Protein AF-A0A7X6VPP4-F1 (afdb_monomer_lite)

Sequence (200 aa):
MRISGIFEDEEGNARYLIERESGGAKTRMIYDEENGRMDSVGPEEARRMFEDGEFEPCSLPASEMFFPDELERLASFFAPEYGGCGMKTKKIVLYNGKIAVPGGFASGIAVDGQTILSVGSSEDVLADCGAAEKIDLGGRLVLPGFNDGHMHFLAYALSLEQGDFTGSSSLAEVRSRFRSFLDRTKPEKGEWIVGRGWNH

pLDDT: mean 82.93, std 16.09, range [35.78, 98.12]

Radius of gyration: 26.27 Å; chains: 1; bounding box: 67×46×58 Å

Foldseek 3Di:
DWFFWWAADPVGWIKTWDWDDDPNDIWIWIQTRVVRDIGTDDPVRVVVCVVVVVIDTDTGHPVVDQRPVNVVVVVVVVVDPPPDPPPPFAKEKEACEFEDDVPGTAGIWIDTRPDTPDTHHRVVSVVVDPPHHYHYPNHYYHYPDDDDPDDPVVVVVVQVLAQECAPPPDPVSVVVSVVVSCVVPVDDPPDDHHHDHPPD

Structure (mmCIF, N/CA/C/O backbone):
data_AF-A0A7X6VPP4-F1
#
_entry.id   AF-A0A7X6VPP4-F1
#
loop_
_atom_site.group_PDB
_atom_site.id
_atom_site.type_symbol
_atom_site.label_atom_id
_atom_site.label_alt_id
_atom_site.label_comp_id
_atom_site.label_asym_id
_atom_site.label_entity_id
_atom_site.label_seq_id
_atom_site.pdbx_PDB_ins_code
_atom_site.Cartn_x
_atom_site.Cartn_y
_atom_site.Cartn_z
_atom_site.occupancy
_atom_site.B_iso_or_equiv
_atom_site.auth_seq_id
_atom_site.auth_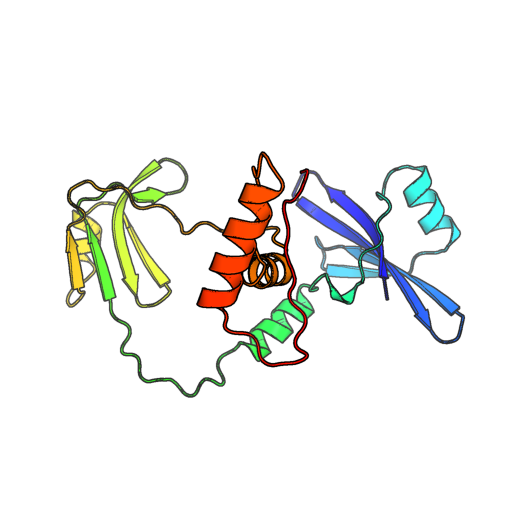comp_id
_atom_site.auth_asym_id
_atom_site.auth_atom_id
_atom_site.pdbx_PDB_model_num
ATOM 1 N N . MET A 1 1 ? 26.707 19.487 -2.028 1.00 73.94 1 MET A N 1
ATOM 2 C CA . MET A 1 1 ? 26.774 18.877 -0.685 1.00 73.94 1 MET A CA 1
ATOM 3 C C . MET A 1 1 ? 26.448 17.408 -0.879 1.00 73.94 1 MET A C 1
ATOM 5 O O . MET A 1 1 ? 25.559 17.121 -1.675 1.00 73.94 1 MET A O 1
ATOM 9 N N . ARG A 1 2 ? 27.215 16.496 -0.292 1.00 81.50 2 ARG A N 1
ATOM 10 C CA . ARG A 1 2 ? 27.055 15.045 -0.459 1.00 81.50 2 ARG A CA 1
ATOM 11 C C . ARG A 1 2 ? 27.200 14.363 0.888 1.00 81.50 2 ARG A C 1
ATOM 13 O O . ARG A 1 2 ? 27.967 14.856 1.709 1.00 81.50 2 ARG A O 1
ATOM 20 N N . ILE A 1 3 ? 26.530 13.241 1.079 1.00 84.62 3 ILE A N 1
ATOM 21 C CA . ILE A 1 3 ? 26.766 12.373 2.227 1.00 84.62 3 ILE A CA 1
ATOM 22 C C . ILE A 1 3 ? 27.836 11.376 1.796 1.00 84.62 3 ILE A C 1
ATOM 24 O O . ILE A 1 3 ? 27.689 10.695 0.780 1.00 84.62 3 ILE A O 1
ATOM 28 N N . SER A 1 4 ? 28.962 11.394 2.500 1.00 86.19 4 SER A N 1
ATOM 29 C CA . SER A 1 4 ? 30.111 10.526 2.238 1.00 86.19 4 SER A CA 1
ATOM 30 C C . SER A 1 4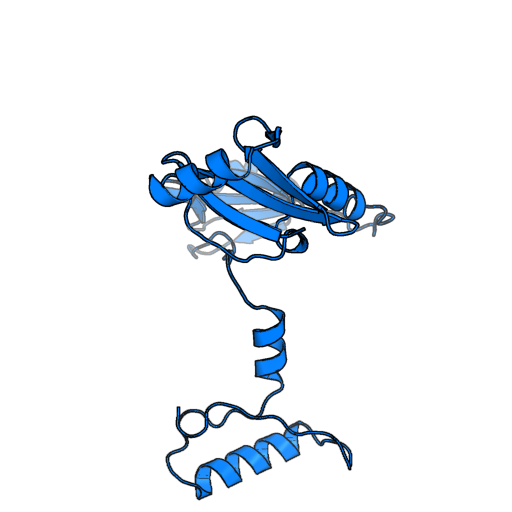 ? 30.176 9.324 3.170 1.00 86.19 4 SER A C 1
ATOM 32 O O . SER A 1 4 ? 30.893 8.373 2.868 1.00 86.19 4 SER A O 1
ATOM 34 N N . GLY A 1 5 ? 29.473 9.373 4.302 1.00 88.00 5 GLY A N 1
ATOM 35 C CA . GLY A 1 5 ? 29.397 8.258 5.234 1.00 88.00 5 GLY A CA 1
ATOM 36 C C . GLY A 1 5 ? 28.112 8.269 6.048 1.00 88.00 5 GLY A C 1
ATOM 37 O O . GLY A 1 5 ? 27.560 9.340 6.298 1.00 88.00 5 GLY A O 1
ATOM 38 N N . ILE A 1 6 ? 27.672 7.083 6.455 1.00 90.50 6 ILE A N 1
ATOM 39 C CA . ILE A 1 6 ? 26.531 6.873 7.351 1.00 90.50 6 ILE A CA 1
ATOM 40 C C . ILE A 1 6 ? 26.929 5.933 8.493 1.00 90.50 6 ILE A C 1
ATOM 42 O O . ILE A 1 6 ? 27.750 5.038 8.305 1.00 90.50 6 ILE A O 1
ATOM 46 N N . PHE A 1 7 ? 26.354 6.156 9.663 1.00 90.00 7 PHE A N 1
ATOM 47 C CA . PHE A 1 7 ? 26.375 5.259 10.811 1.00 90.00 7 PHE A CA 1
ATOM 48 C C . PHE A 1 7 ? 24.948 5.153 11.335 1.00 90.00 7 PHE A C 1
ATOM 50 O O . PHE A 1 7 ? 24.274 6.175 11.402 1.00 90.00 7 PHE A O 1
ATOM 57 N N . GLU A 1 8 ? 24.510 3.962 11.721 1.00 89.31 8 GLU A N 1
ATOM 58 C CA . GLU A 1 8 ? 23.215 3.727 12.365 1.00 89.31 8 GLU A CA 1
ATOM 59 C C . GLU A 1 8 ? 23.468 2.918 13.640 1.00 89.31 8 GLU A C 1
ATOM 61 O O . GLU A 1 8 ? 24.221 1.938 13.613 1.00 89.31 8 GLU A O 1
ATOM 66 N N . ASP A 1 9 ? 22.913 3.366 14.766 1.00 84.75 9 ASP A N 1
ATOM 67 C CA . ASP A 1 9 ? 23.016 2.649 16.038 1.00 84.75 9 ASP A CA 1
ATOM 68 C C . ASP A 1 9 ? 21.974 1.516 16.157 1.00 84.75 9 ASP A C 1
ATOM 70 O O . ASP A 1 9 ? 21.153 1.285 15.271 1.00 84.75 9 ASP A O 1
ATOM 74 N N . G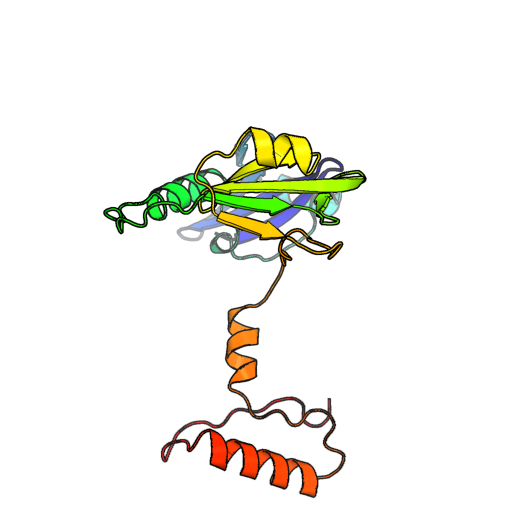LU A 1 10 ? 22.003 0.769 17.265 1.00 82.88 10 GLU A N 1
ATOM 75 C CA . GLU A 1 10 ? 21.042 -0.322 17.513 1.00 82.88 10 GLU A CA 1
ATOM 76 C C . GLU A 1 10 ? 19.602 0.172 17.762 1.00 82.88 10 GLU A C 1
ATOM 78 O O . GLU A 1 10 ? 18.661 -0.626 17.733 1.00 82.88 10 GLU A O 1
ATOM 83 N N . GLU A 1 11 ? 19.425 1.469 18.017 1.00 78.81 11 GLU A N 1
ATOM 84 C CA . GLU A 1 11 ? 18.143 2.122 18.294 1.00 78.81 11 GLU A CA 1
ATOM 85 C C . GLU A 1 11 ? 17.526 2.741 17.023 1.00 78.81 11 GLU A C 1
ATOM 87 O O . GLU A 1 11 ? 16.357 3.136 17.040 1.00 78.81 11 GLU A O 1
ATOM 92 N N . GLY A 1 12 ? 18.268 2.736 15.908 1.00 77.62 12 GLY A N 1
ATOM 93 C CA . GLY A 1 12 ? 17.857 3.244 14.602 1.00 77.62 12 GLY A CA 1
ATOM 94 C C . GLY A 1 12 ? 18.126 4.736 14.393 1.00 77.62 12 GLY A C 1
ATOM 95 O O . GLY A 1 12 ? 17.570 5.312 13.458 1.00 77.62 12 GLY A O 1
ATOM 96 N N . ASN A 1 13 ? 18.936 5.381 15.241 1.00 82.94 13 ASN A N 1
ATOM 97 C CA . ASN A 1 13 ? 19.357 6.764 15.017 1.00 82.94 13 ASN A CA 1
ATOM 98 C C . ASN A 1 13 ? 20.565 6.792 14.081 1.00 82.94 13 ASN A C 1
ATOM 100 O O . ASN A 1 13 ? 21.549 6.071 14.295 1.00 82.94 13 ASN A O 1
ATOM 104 N N . ALA A 1 14 ? 20.525 7.663 13.070 1.00 87.06 14 ALA A N 1
ATOM 105 C CA . ALA A 1 14 ? 21.624 7.794 12.132 1.00 87.06 14 ALA A CA 1
ATOM 106 C C . ALA A 1 14 ? 22.517 9.014 12.408 1.00 87.06 14 ALA A C 1
ATOM 108 O O . ALA A 1 14 ? 22.072 10.109 12.763 1.00 87.06 14 ALA A O 1
ATOM 109 N N . ARG A 1 15 ? 23.817 8.837 12.163 1.00 90.94 15 ARG A N 1
ATOM 110 C CA . ARG A 1 15 ? 24.786 9.925 12.014 1.00 90.94 15 ARG A CA 1
ATOM 111 C C . ARG A 1 15 ? 25.280 9.959 10.574 1.00 90.94 15 ARG A C 1
ATOM 113 O O . ARG A 1 15 ? 25.603 8.927 9.987 1.00 90.94 15 ARG A O 1
ATOM 120 N N . TYR A 1 16 ? 25.400 11.155 10.006 1.00 89.69 16 TYR A N 1
ATOM 121 C CA . TYR A 1 16 ? 25.786 11.352 8.609 1.00 89.69 16 TYR A CA 1
ATOM 122 C C . TYR A 1 16 ? 27.019 12.224 8.494 1.00 89.69 16 TYR A C 1
ATOM 124 O O . TYR A 1 16 ? 27.035 13.367 8.951 1.00 89.69 16 TYR A O 1
ATOM 132 N N . LEU A 1 17 ? 28.032 11.724 7.792 1.00 89.62 17 LEU A N 1
ATOM 133 C CA . LEU A 1 17 ? 29.184 12.520 7.407 1.00 89.62 17 LEU A CA 1
ATOM 134 C C . LEU A 1 17 ? 28.888 13.228 6.085 1.00 89.62 17 LEU A C 1
ATOM 136 O O . LEU A 1 17 ? 28.816 12.607 5.022 1.00 89.62 17 LEU A O 1
ATOM 140 N N . ILE A 1 18 ? 28.762 14.547 6.149 1.00 88.69 18 ILE A N 1
ATOM 141 C CA . ILE A 1 18 ? 28.391 15.409 5.036 1.00 88.69 18 ILE A CA 1
ATOM 142 C C . ILE A 1 18 ? 29.612 16.190 4.555 1.00 88.69 18 ILE A C 1
ATOM 144 O O . ILE A 1 18 ? 30.263 16.908 5.314 1.00 88.69 18 ILE A O 1
ATOM 148 N N . GLU A 1 19 ? 29.891 16.127 3.256 1.00 86.19 19 GLU A N 1
ATOM 149 C CA . GLU A 1 19 ? 30.892 16.962 2.605 1.00 86.19 19 GLU A CA 1
ATOM 150 C C . GLU A 1 19 ? 30.244 18.073 1.779 1.00 86.19 19 GLU A C 1
ATOM 152 O O . GLU A 1 19 ? 29.358 17.863 0.937 1.00 86.19 19 GLU A O 1
ATOM 157 N N . ARG A 1 20 ? 30.751 19.289 1.958 1.00 82.06 20 ARG A N 1
ATOM 158 C CA . ARG A 1 20 ? 30.392 20.447 1.149 1.00 82.06 20 ARG A CA 1
ATOM 159 C C . ARG A 1 20 ? 31.635 20.984 0.462 1.00 82.06 20 ARG A C 1
ATOM 161 O O . ARG A 1 20 ? 32.641 21.267 1.097 1.00 82.06 20 ARG A O 1
ATOM 168 N N . GLU A 1 21 ? 31.535 21.172 -0.845 1.00 82.00 21 GLU A N 1
ATOM 169 C CA . GLU A 1 21 ? 32.551 21.860 -1.630 1.00 82.00 21 GLU A CA 1
ATOM 170 C C . GLU A 1 21 ? 32.011 23.230 -2.042 1.00 82.00 21 GLU A C 1
ATOM 172 O O . GLU A 1 21 ? 30.902 23.336 -2.569 1.00 82.00 21 GLU A O 1
ATOM 177 N N . SER A 1 22 ? 32.764 24.286 -1.743 1.00 76.12 22 SER A N 1
ATOM 178 C CA . SER A 1 22 ? 32.409 25.663 -2.088 1.00 76.12 22 SER A CA 1
ATOM 179 C C . SER A 1 22 ? 33.677 26.451 -2.390 1.00 76.12 22 SER A C 1
ATOM 181 O O . SER A 1 22 ? 34.568 26.535 -1.550 1.00 76.12 22 SER A O 1
ATOM 183 N N . GLY A 1 23 ? 33.777 27.022 -3.593 1.00 70.06 23 GLY A N 1
ATOM 184 C CA . GLY A 1 23 ? 34.936 27.832 -3.993 1.00 70.06 23 GLY A CA 1
ATOM 185 C C . GLY A 1 23 ? 36.281 27.088 -3.958 1.00 70.06 23 GLY A C 1
ATOM 186 O O . GLY A 1 23 ? 37.303 27.712 -3.700 1.00 70.06 23 GLY A O 1
ATOM 187 N N . GLY A 1 24 ? 36.285 25.764 -4.164 1.00 73.19 24 GLY A N 1
ATOM 188 C CA . GLY A 1 24 ? 37.487 24.917 -4.110 1.00 73.19 24 GLY A CA 1
ATOM 189 C C . GLY A 1 24 ? 37.911 24.477 -2.702 1.00 73.19 24 GLY A C 1
ATOM 190 O O . GLY A 1 24 ? 38.846 23.690 -2.568 1.00 73.19 24 GLY A O 1
ATOM 191 N N . ALA A 1 25 ? 37.221 24.934 -1.652 1.00 72.81 25 ALA A N 1
ATOM 192 C CA . ALA A 1 25 ? 37.408 24.448 -0.290 1.00 72.81 25 ALA A CA 1
ATOM 193 C C . ALA A 1 25 ? 36.396 23.336 0.025 1.00 72.81 25 ALA A C 1
ATOM 195 O O . ALA A 1 25 ? 35.197 23.489 -0.229 1.00 72.81 25 ALA A O 1
ATOM 196 N N . LYS A 1 26 ? 36.880 22.228 0.600 1.00 78.75 26 LYS A N 1
ATOM 197 C CA . LYS A 1 26 ? 36.048 21.132 1.112 1.00 78.75 26 LYS A CA 1
ATOM 198 C C . LYS A 1 26 ? 35.902 21.254 2.622 1.00 78.75 26 LYS A C 1
ATOM 200 O O . LYS A 1 26 ? 36.900 21.212 3.338 1.00 78.75 26 LYS A O 1
ATOM 205 N N . THR A 1 27 ? 34.669 21.372 3.095 1.00 83.88 27 THR A N 1
ATOM 206 C CA . THR A 1 27 ? 34.316 21.310 4.515 1.00 83.88 27 THR A CA 1
ATOM 207 C C . THR A 1 27 ? 33.551 20.026 4.803 1.00 83.88 27 THR A C 1
ATOM 209 O O . THR A 1 27 ? 32.816 19.525 3.948 1.00 83.88 27 THR A O 1
ATOM 212 N N . ARG A 1 28 ? 33.755 19.476 6.002 1.00 86.25 28 ARG A N 1
ATOM 213 C CA . ARG A 1 28 ? 33.102 18.254 6.471 1.00 86.25 28 ARG A CA 1
ATOM 214 C C . ARG A 1 28 ? 32.345 18.540 7.751 1.00 86.25 28 ARG A C 1
ATOM 216 O O . ARG A 1 28 ? 32.833 19.288 8.599 1.00 86.25 28 ARG A O 1
ATOM 223 N N . MET A 1 29 ? 31.161 17.966 7.859 1.00 90.69 29 MET A N 1
ATOM 224 C CA . MET A 1 29 ? 30.277 18.106 9.005 1.00 90.69 29 MET A CA 1
ATOM 225 C C . MET A 1 29 ? 29.676 16.746 9.334 1.00 90.69 29 MET A C 1
ATOM 227 O O . MET A 1 29 ? 29.452 15.954 8.423 1.00 90.69 29 MET A O 1
ATOM 231 N N . ILE A 1 30 ? 29.418 16.490 10.609 1.00 90.50 30 ILE A N 1
ATOM 232 C CA . ILE A 1 30 ? 28.628 15.347 11.058 1.00 90.50 30 ILE A CA 1
ATOM 233 C C . ILE A 1 30 ? 27.272 15.883 11.479 1.00 90.50 30 ILE A C 1
ATOM 235 O O . ILE A 1 30 ? 27.217 16.825 12.266 1.00 90.50 30 ILE A O 1
ATOM 239 N N . TYR A 1 31 ? 26.210 15.315 10.921 1.00 87.25 31 TYR A N 1
ATOM 240 C CA . TYR A 1 31 ? 24.850 15.507 11.405 1.00 87.25 31 TYR A CA 1
ATOM 241 C C . TYR A 1 31 ? 24.457 14.304 12.257 1.00 87.25 31 TYR A C 1
ATOM 243 O O . TYR A 1 31 ? 24.687 13.172 11.836 1.00 87.25 31 TYR A O 1
ATOM 251 N N . ASP A 1 32 ? 23.899 14.557 13.432 1.00 85.88 32 ASP A N 1
ATOM 252 C CA . ASP A 1 32 ? 23.457 13.546 14.388 1.00 85.88 32 ASP A CA 1
ATOM 253 C C . ASP A 1 32 ? 21.942 13.675 14.583 1.00 85.88 32 ASP A C 1
ATOM 255 O O . ASP A 1 32 ? 21.461 14.722 15.024 1.00 85.88 32 ASP A O 1
ATOM 259 N N . GLU A 1 33 ? 21.186 12.645 14.191 1.00 84.69 33 GLU A N 1
ATOM 260 C CA . GLU A 1 33 ? 19.722 12.649 14.276 1.00 84.69 33 GLU A CA 1
ATOM 261 C C . GLU A 1 33 ? 19.202 12.604 15.711 1.00 84.69 33 GLU A C 1
ATOM 263 O O . GLU A 1 33 ? 18.178 13.227 15.989 1.00 84.69 33 GLU A O 1
ATOM 268 N N . GLU A 1 34 ? 19.902 11.923 16.625 1.00 83.19 34 GLU A N 1
ATOM 269 C CA . GLU A 1 34 ? 19.439 11.714 18.004 1.00 83.19 34 GLU A CA 1
ATOM 270 C C . GLU A 1 34 ? 19.242 13.061 18.717 1.00 83.19 34 GLU A C 1
ATOM 272 O O . GLU A 1 34 ? 18.292 13.277 19.474 1.00 83.19 34 GLU A O 1
ATOM 277 N N . ASN A 1 35 ? 20.143 14.004 18.445 1.00 82.88 35 ASN A N 1
ATOM 278 C CA . ASN A 1 35 ? 20.161 15.319 19.077 1.00 82.88 35 ASN A CA 1
ATOM 279 C C . ASN A 1 35 ? 19.938 16.487 18.097 1.00 82.88 35 ASN A C 1
ATOM 281 O O . ASN A 1 35 ? 19.869 17.640 18.538 1.00 82.88 35 ASN A O 1
ATOM 285 N N . GLY A 1 36 ? 19.817 16.213 16.795 1.00 81.50 36 GLY A N 1
ATOM 286 C CA . GLY A 1 36 ? 19.602 17.202 15.739 1.00 81.50 36 GLY A CA 1
ATOM 287 C C . GLY A 1 36 ? 20.751 18.201 15.572 1.00 81.50 36 GLY A C 1
ATOM 288 O O . GLY A 1 36 ? 20.516 19.345 15.170 1.00 81.50 36 GLY A O 1
ATOM 289 N N . ARG A 1 37 ? 21.989 17.834 15.933 1.00 80.25 37 ARG A N 1
ATOM 290 C CA . ARG A 1 37 ? 23.146 18.748 15.911 1.00 80.25 37 ARG A CA 1
ATOM 291 C C . ARG A 1 37 ? 24.022 18.526 14.691 1.00 80.25 37 ARG A C 1
ATOM 293 O O . ARG A 1 37 ? 24.096 17.439 14.129 1.00 80.25 37 ARG A O 1
ATOM 300 N N . MET A 1 38 ? 24.709 19.597 14.296 1.00 84.44 38 MET A N 1
ATOM 301 C CA . MET A 1 38 ? 25.698 19.562 13.228 1.00 84.44 38 MET A CA 1
ATOM 302 C C . MET A 1 38 ? 27.036 20.110 13.716 1.00 84.44 38 MET A C 1
ATOM 304 O O . MET A 1 38 ? 27.134 21.289 14.064 1.00 84.44 38 MET A O 1
ATOM 308 N N . ASP A 1 39 ? 28.064 19.267 13.682 1.00 86.56 39 ASP A N 1
ATOM 309 C CA . ASP A 1 39 ? 29.410 19.585 14.158 1.00 86.56 39 ASP A CA 1
ATOM 310 C C . ASP A 1 39 ? 30.426 19.534 13.014 1.00 86.56 39 ASP A C 1
ATOM 312 O O . ASP A 1 39 ? 30.377 18.672 12.137 1.00 86.56 39 ASP A O 1
ATOM 316 N N . SER A 1 40 ? 31.363 20.484 12.985 1.00 86.81 40 SER A N 1
ATOM 317 C CA . SER A 1 40 ? 32.437 20.489 11.987 1.00 86.81 40 SER A CA 1
ATOM 318 C C . SER A 1 40 ? 33.484 19.435 12.323 1.00 86.81 40 SER A C 1
ATOM 320 O O . SER A 1 40 ? 33.982 19.427 13.447 1.00 86.81 40 SER A O 1
ATOM 322 N N . VAL A 1 41 ? 33.899 18.641 11.337 1.00 89.56 41 VAL A N 1
ATOM 323 C CA . VAL A 1 41 ? 34.905 17.589 11.532 1.00 89.56 41 VAL A CA 1
ATOM 324 C C . VAL A 1 41 ? 36.154 17.850 10.692 1.00 89.56 41 VAL A C 1
ATOM 326 O O . VAL A 1 41 ? 36.087 18.311 9.543 1.00 89.56 41 VAL A O 1
ATOM 329 N N . GLY A 1 42 ? 37.323 17.574 11.271 1.00 87.00 42 GLY A N 1
ATOM 330 C CA . GLY A 1 42 ? 38.598 17.697 10.569 1.00 87.00 42 GLY A CA 1
ATOM 331 C C . GLY A 1 42 ? 38.772 16.633 9.472 1.00 87.00 42 GLY A C 1
ATOM 332 O O . GLY A 1 42 ? 38.160 15.569 9.526 1.00 87.00 42 GLY A O 1
ATOM 333 N N . PRO A 1 43 ? 39.637 16.861 8.466 1.00 83.50 43 PRO A N 1
ATOM 334 C CA . PRO A 1 43 ? 39.895 15.880 7.408 1.00 83.50 43 PRO A CA 1
ATOM 335 C C . PRO A 1 43 ? 40.531 14.577 7.922 1.00 83.50 43 PRO A C 1
ATOM 337 O O . PRO A 1 43 ? 40.166 13.505 7.452 1.00 83.50 43 PRO A O 1
ATOM 340 N N . GLU A 1 44 ? 41.463 14.666 8.875 1.00 85.44 44 GLU A N 1
ATOM 341 C CA . GLU A 1 44 ? 42.118 13.497 9.487 1.00 85.44 44 GLU A CA 1
ATOM 342 C C . GLU A 1 44 ? 41.166 12.720 10.401 1.00 85.44 44 GLU A C 1
ATOM 344 O O . GLU A 1 44 ? 41.181 11.496 10.429 1.00 85.44 44 GLU A O 1
ATOM 349 N N . GLU A 1 45 ? 40.304 13.434 11.119 1.00 87.69 45 GLU A N 1
ATOM 350 C CA . GLU A 1 45 ? 39.297 12.851 12.003 1.00 87.69 45 GLU A CA 1
ATOM 351 C C . GLU A 1 45 ? 38.228 12.096 11.206 1.00 87.69 45 GLU A C 1
ATOM 353 O O . GLU A 1 45 ? 37.997 10.919 11.462 1.00 87.69 45 GLU A O 1
ATOM 358 N N . ALA A 1 46 ? 37.691 12.710 10.147 1.00 83.56 46 ALA A N 1
ATOM 359 C CA . ALA A 1 46 ? 36.769 12.045 9.228 1.00 83.56 46 ALA A CA 1
ATOM 360 C C . ALA A 1 46 ? 37.380 10.790 8.586 1.00 83.56 46 ALA A C 1
ATOM 362 O O . ALA A 1 46 ? 36.687 9.808 8.349 1.00 83.56 46 ALA A O 1
ATOM 363 N N . ARG A 1 47 ? 38.686 10.810 8.293 1.00 84.00 47 ARG A N 1
ATOM 364 C CA . ARG A 1 47 ? 39.385 9.645 7.747 1.00 84.00 47 ARG A CA 1
ATOM 365 C C . ARG A 1 47 ? 39.478 8.510 8.769 1.00 84.00 47 ARG A C 1
ATOM 367 O O . ARG A 1 47 ? 39.219 7.369 8.401 1.00 84.00 47 ARG A O 1
ATOM 374 N N . ARG A 1 48 ? 39.810 8.822 10.025 1.00 87.56 48 ARG A N 1
ATOM 375 C CA . ARG A 1 48 ? 39.854 7.831 11.111 1.00 87.56 48 ARG A CA 1
ATOM 376 C C . ARG A 1 48 ? 38.502 7.177 11.344 1.00 87.56 48 ARG A C 1
ATOM 378 O O . ARG A 1 48 ? 38.456 5.967 11.457 1.00 87.56 48 ARG A O 1
ATOM 385 N N . MET A 1 49 ? 37.414 7.939 11.286 1.00 86.25 49 MET A N 1
ATOM 386 C CA . MET A 1 49 ? 36.054 7.401 11.424 1.00 86.25 49 MET A CA 1
ATOM 387 C C . MET A 1 49 ? 35.734 6.299 10.396 1.00 86.25 49 MET A C 1
ATOM 389 O O . MET A 1 49 ? 35.051 5.333 10.721 1.00 86.25 49 MET A O 1
ATOM 393 N N . PHE A 1 50 ? 36.265 6.386 9.171 1.00 85.81 50 PHE A N 1
ATOM 394 C CA . PHE A 1 50 ? 36.156 5.295 8.194 1.00 85.81 50 PHE A CA 1
ATOM 395 C C . PHE A 1 50 ? 37.129 4.142 8.469 1.00 85.81 50 PHE A C 1
ATOM 397 O O . PHE A 1 50 ? 36.772 2.982 8.282 1.00 85.81 50 PHE A O 1
ATOM 404 N N . GLU A 1 51 ? 38.366 4.444 8.870 1.00 86.06 51 GLU A N 1
ATOM 405 C CA . GLU A 1 51 ? 39.392 3.429 9.164 1.00 86.06 51 GLU A CA 1
ATOM 406 C C . GLU A 1 51 ? 39.026 2.578 10.393 1.00 86.06 51 GLU A C 1
ATOM 408 O O . GLU A 1 51 ? 39.265 1.371 10.392 1.00 86.06 51 GLU A O 1
ATOM 413 N N . ASP A 1 52 ? 38.388 3.193 11.389 1.00 87.94 52 ASP A N 1
ATOM 414 C CA . ASP A 1 52 ? 37.905 2.563 12.619 1.00 87.94 52 ASP A CA 1
ATOM 415 C C . ASP A 1 52 ? 36.558 1.839 12.416 1.00 87.94 52 ASP A C 1
ATOM 417 O O . ASP A 1 52 ? 36.086 1.144 13.315 1.00 87.94 52 ASP A O 1
ATOM 421 N N . GLY A 1 53 ? 35.947 1.966 11.229 1.00 81.56 53 GLY A N 1
ATOM 422 C CA . GLY A 1 53 ? 34.660 1.353 10.894 1.00 81.56 53 GLY A CA 1
ATOM 423 C C . GLY A 1 53 ? 33.459 2.002 11.586 1.00 81.56 53 GLY A C 1
ATOM 424 O O . GLY A 1 53 ? 32.393 1.398 11.627 1.00 81.56 53 GLY A O 1
ATOM 425 N N . GLU A 1 54 ? 33.621 3.212 12.128 1.00 86.00 54 GLU A N 1
ATOM 426 C CA . GLU A 1 54 ? 32.529 3.977 12.737 1.00 86.00 54 GLU A CA 1
ATOM 427 C C . GLU A 1 54 ? 31.524 4.443 11.681 1.00 86.00 54 GLU A C 1
ATOM 429 O O . GLU A 1 54 ? 30.339 4.504 11.962 1.00 86.00 54 GLU A O 1
ATOM 434 N N . PHE A 1 55 ? 31.976 4.752 10.464 1.00 86.00 55 PHE A N 1
ATOM 435 C CA . PHE A 1 55 ? 31.108 5.137 9.353 1.00 86.00 55 PHE A CA 1
ATOM 436 C C . PHE A 1 55 ? 31.282 4.196 8.163 1.00 86.00 55 PHE A C 1
ATOM 438 O O . PHE A 1 55 ? 32.402 3.914 7.729 1.00 86.00 55 PHE A O 1
ATOM 445 N N . GLU A 1 56 ? 30.168 3.787 7.563 1.00 84.88 56 GLU A N 1
ATOM 446 C CA . 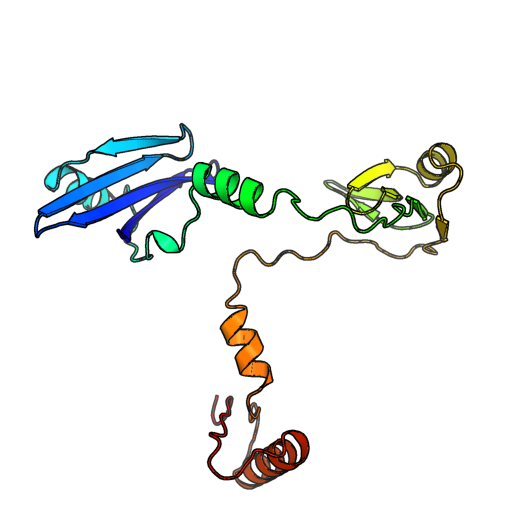GLU A 1 56 ? 30.161 3.095 6.281 1.00 84.88 56 GLU A CA 1
ATOM 447 C C . GLU A 1 56 ? 30.242 4.108 5.128 1.00 84.88 56 GLU A C 1
ATOM 449 O O . GLU A 1 56 ? 29.525 5.115 5.137 1.00 84.88 56 GLU A O 1
ATOM 454 N N . PRO A 1 57 ? 31.098 3.887 4.113 1.00 82.31 57 PRO A N 1
ATOM 455 C CA . PRO A 1 57 ? 31.223 4.798 2.985 1.00 82.31 57 PRO A CA 1
ATOM 456 C C . PRO A 1 57 ? 29.956 4.786 2.129 1.00 82.31 57 PRO A C 1
ATOM 458 O O . PRO A 1 57 ? 29.519 3.745 1.643 1.00 82.31 57 PRO A O 1
ATOM 461 N N . CYS A 1 58 ? 29.416 5.970 1.854 1.00 77.19 58 CYS A N 1
ATOM 462 C CA . CYS A 1 58 ? 28.291 6.144 0.945 1.00 77.19 58 CYS A CA 1
ATOM 463 C C . CYS A 1 58 ? 28.541 7.301 -0.031 1.00 77.19 58 CYS A C 1
ATOM 465 O O . CYS A 1 58 ? 29.508 8.059 0.071 1.00 77.19 58 CYS A O 1
ATOM 467 N N . SER A 1 59 ? 27.692 7.405 -1.049 1.00 66.25 59 SER A N 1
ATOM 468 C CA . SER A 1 59 ? 27.746 8.505 -2.011 1.00 66.25 59 SER A CA 1
ATOM 469 C C . SER A 1 59 ? 26.337 8.914 -2.413 1.00 66.25 59 SER A C 1
ATOM 471 O O . SER A 1 59 ? 25.978 8.857 -3.590 1.00 66.25 59 SER A O 1
ATOM 473 N N . LEU A 1 60 ? 25.547 9.329 -1.424 1.00 62.53 60 LEU A N 1
ATOM 474 C CA . LEU A 1 60 ? 24.228 9.904 -1.659 1.00 62.53 60 LEU A CA 1
ATOM 475 C C . LEU A 1 60 ? 24.353 11.419 -1.893 1.00 62.53 60 LEU A C 1
ATOM 477 O O . LEU A 1 60 ? 25.110 12.102 -1.184 1.00 62.53 60 LEU A O 1
ATOM 481 N N . PRO A 1 61 ? 23.641 11.995 -2.879 1.00 57.34 61 PRO A N 1
ATOM 482 C CA . PRO A 1 61 ? 23.443 13.436 -2.918 1.00 57.34 61 PRO A CA 1
ATOM 483 C C . PRO A 1 61 ? 22.765 13.855 -1.611 1.00 57.34 61 PRO A C 1
ATOM 485 O O . PRO A 1 61 ? 21.750 13.279 -1.240 1.00 57.34 61 PRO A O 1
ATOM 488 N N . ALA A 1 62 ? 23.275 14.877 -0.916 1.00 51.88 62 ALA A N 1
ATOM 489 C CA . ALA A 1 62 ? 22.621 15.342 0.315 1.00 51.88 62 ALA A CA 1
ATOM 490 C C . ALA A 1 62 ? 21.192 15.864 0.055 1.00 51.88 62 ALA A C 1
ATOM 492 O O . ALA A 1 62 ? 20.406 15.966 0.977 1.00 51.88 62 ALA A O 1
ATOM 493 N N . SER A 1 63 ? 20.852 16.158 -1.207 1.00 50.97 63 SER A N 1
ATOM 494 C CA . SER A 1 63 ? 19.501 16.506 -1.658 1.00 50.97 63 SER A CA 1
ATOM 495 C C . SER A 1 63 ? 18.517 15.330 -1.712 1.00 50.97 63 SER A C 1
ATOM 497 O O . SER A 1 63 ? 17.361 15.549 -2.055 1.00 50.97 63 SER A O 1
ATOM 499 N N . GLU A 1 64 ? 18.965 14.095 -1.468 1.00 50.00 64 GLU A N 1
ATOM 500 C CA . GLU A 1 64 ? 18.111 12.897 -1.421 1.00 50.00 64 GLU A CA 1
ATOM 501 C C . GLU A 1 64 ? 17.770 12.456 0.013 1.00 50.00 64 GLU A C 1
ATOM 503 O O . GLU A 1 64 ? 16.969 11.541 0.184 1.00 50.00 64 GLU A O 1
ATOM 508 N N . MET A 1 65 ? 18.315 13.122 1.041 1.00 53.38 65 MET A N 1
ATOM 509 C CA . MET A 1 65 ? 17.882 12.954 2.431 1.00 53.38 65 MET A CA 1
ATOM 510 C C . MET A 1 65 ? 17.182 14.226 2.890 1.00 53.38 65 MET A C 1
ATOM 512 O O . MET A 1 65 ? 17.766 15.305 2.867 1.00 53.38 65 MET A O 1
ATOM 516 N N . PHE A 1 66 ? 15.916 14.101 3.277 1.00 51.50 66 PHE A N 1
ATOM 517 C CA . PHE A 1 66 ? 15.182 15.201 3.884 1.00 51.50 66 PHE A CA 1
ATOM 518 C C . PHE A 1 66 ? 15.596 15.298 5.352 1.00 51.50 66 PHE A C 1
ATOM 520 O O . PHE A 1 66 ? 15.284 14.403 6.135 1.00 51.50 66 PHE A O 1
ATOM 527 N N . PHE A 1 67 ? 16.294 16.368 5.729 1.00 57.03 67 PHE A N 1
ATOM 528 C CA . PHE A 1 67 ? 16.566 16.649 7.142 1.00 57.03 67 PHE A CA 1
ATOM 529 C C . PHE A 1 67 ? 15.242 16.897 7.893 1.00 57.03 67 PHE A C 1
ATOM 531 O O . PHE A 1 67 ? 14.299 17.394 7.274 1.00 57.03 67 PHE A O 1
ATOM 538 N N . PRO A 1 68 ? 15.133 16.612 9.202 1.00 52.72 68 PRO A N 1
ATOM 539 C CA . PRO A 1 68 ? 13.919 16.854 9.990 1.00 52.72 68 PRO A CA 1
ATOM 540 C C . PRO A 1 68 ? 13.351 18.270 9.820 1.00 52.72 68 PRO A C 1
ATOM 542 O O . PRO A 1 68 ? 12.155 18.443 9.612 1.00 52.72 68 PRO A O 1
ATOM 545 N N . ASP A 1 69 ? 14.210 19.285 9.781 1.00 51.97 69 ASP A N 1
ATOM 546 C CA . ASP A 1 69 ? 13.831 20.681 9.552 1.00 51.97 69 ASP A CA 1
ATOM 547 C C . ASP A 1 69 ? 13.391 20.954 8.097 1.00 51.97 69 ASP A C 1
ATOM 549 O O . ASP A 1 69 ? 12.543 21.814 7.851 1.00 51.97 69 ASP A O 1
ATOM 553 N N . GLU A 1 70 ? 13.899 20.201 7.114 1.00 52.00 70 GLU A N 1
ATOM 554 C CA . GLU A 1 70 ? 13.375 20.208 5.741 1.00 52.00 70 GLU A CA 1
ATOM 555 C C . GLU A 1 70 ? 12.054 19.444 5.622 1.00 52.00 70 GLU A C 1
ATOM 557 O O . GLU A 1 70 ? 11.202 19.870 4.846 1.00 52.00 70 GLU A O 1
ATOM 562 N N . LEU A 1 71 ? 11.836 18.385 6.410 1.00 50.84 71 LEU A N 1
ATOM 563 C CA . LEU A 1 71 ? 10.547 17.704 6.542 1.00 50.84 71 LEU A CA 1
ATOM 564 C C . LEU A 1 71 ? 9.513 18.608 7.208 1.00 50.84 71 LEU A C 1
ATOM 566 O O . LEU A 1 71 ? 8.387 18.649 6.731 1.00 50.84 71 LEU A O 1
ATOM 570 N N . GLU A 1 72 ? 9.870 19.389 8.230 1.00 52.16 72 GLU A N 1
ATOM 571 C CA . GLU A 1 72 ? 8.983 20.406 8.811 1.00 52.16 72 GLU A CA 1
ATOM 572 C C . GLU A 1 72 ? 8.679 21.526 7.807 1.00 52.16 72 GLU A C 1
ATOM 574 O O . GLU A 1 72 ? 7.535 21.967 7.660 1.00 52.16 72 GLU A O 1
ATOM 579 N N . ARG A 1 73 ? 9.686 21.962 7.041 1.00 52.09 73 ARG A N 1
ATOM 580 C CA . ARG A 1 73 ? 9.517 22.980 5.998 1.00 52.09 73 ARG A CA 1
ATOM 581 C C . ARG A 1 73 ? 8.688 22.468 4.818 1.00 52.09 73 ARG A C 1
ATOM 583 O O . ARG A 1 73 ? 7.831 23.199 4.325 1.00 52.09 73 ARG A O 1
ATOM 590 N N . LEU A 1 74 ? 8.868 21.220 4.395 1.00 47.19 74 LEU A N 1
ATOM 591 C CA . LEU A 1 74 ? 8.020 20.548 3.408 1.00 47.19 74 LEU A CA 1
ATOM 592 C C . LEU A 1 74 ? 6.628 20.291 3.967 1.00 47.19 74 LEU A C 1
ATOM 594 O O . LEU A 1 74 ? 5.657 20.534 3.263 1.00 47.19 74 LEU A O 1
ATOM 598 N N . ALA A 1 75 ? 6.501 19.911 5.235 1.00 49.94 75 ALA A N 1
ATOM 599 C CA . ALA A 1 75 ? 5.223 19.794 5.921 1.00 49.94 75 ALA A CA 1
ATOM 600 C C . ALA A 1 75 ? 4.500 21.142 6.001 1.00 49.94 75 ALA A C 1
ATOM 602 O O . ALA A 1 75 ? 3.280 21.135 6.000 1.00 49.94 75 ALA A O 1
ATOM 603 N N . SER A 1 76 ? 5.206 22.282 5.994 1.00 44.91 76 SER A N 1
ATOM 604 C CA . SER A 1 76 ? 4.599 23.616 5.833 1.00 44.91 76 SER A CA 1
ATOM 605 C C . SER A 1 76 ? 4.258 23.979 4.380 1.00 44.91 76 SER A C 1
ATOM 607 O O . SER A 1 76 ? 3.334 24.748 4.144 1.00 44.91 76 SER A O 1
ATOM 609 N N . PHE A 1 77 ? 4.952 23.396 3.398 1.00 44.00 77 PHE A N 1
ATOM 610 C CA . PHE A 1 77 ? 4.632 23.516 1.967 1.00 44.00 77 PHE A CA 1
ATOM 611 C C . PHE A 1 77 ? 3.422 22.650 1.571 1.00 44.00 77 PHE A C 1
ATOM 613 O O . PHE A 1 77 ? 2.639 23.017 0.699 1.00 44.00 77 PHE A O 1
ATOM 620 N N . PHE A 1 78 ? 3.276 21.498 2.230 1.00 41.59 78 PHE A N 1
ATOM 621 C CA . PHE A 1 78 ? 2.115 20.612 2.183 1.00 41.59 78 PHE A CA 1
ATOM 622 C C . PHE A 1 78 ? 1.098 20.925 3.288 1.00 41.59 78 PHE A C 1
ATOM 624 O O . PHE A 1 78 ? 0.013 20.336 3.294 1.00 41.59 78 PHE A O 1
ATOM 631 N N . ALA A 1 79 ? 1.404 21.866 4.193 1.00 38.78 79 ALA A N 1
ATOM 632 C CA . ALA A 1 79 ? 0.411 22.417 5.097 1.00 38.78 79 ALA A CA 1
ATOM 633 C C . ALA A 1 79 ? -0.606 23.117 4.203 1.00 38.78 79 ALA A C 1
ATOM 635 O O . ALA A 1 79 ? -0.232 23.880 3.310 1.00 38.78 79 ALA A O 1
ATOM 636 N N . PRO A 1 80 ? -1.892 22.808 4.364 1.00 40.56 80 PRO A N 1
ATOM 637 C CA . PRO A 1 80 ? -2.876 23.158 3.371 1.00 40.56 80 PRO A CA 1
ATOM 638 C C . PRO A 1 80 ? -3.076 24.679 3.337 1.00 40.56 80 PRO A C 1
ATOM 640 O O . PRO A 1 80 ? -3.892 25.223 4.070 1.00 40.56 80 PRO A O 1
ATOM 643 N N . GLU A 1 81 ? -2.440 25.339 2.370 1.00 39.47 81 GLU A N 1
ATOM 644 C CA . GLU A 1 81 ? -3.107 26.378 1.576 1.00 39.47 81 GLU A CA 1
ATOM 645 C C . GLU A 1 81 ? -4.012 25.746 0.498 1.00 39.47 81 GLU A C 1
ATOM 647 O O . GLU A 1 81 ? -4.430 26.388 -0.464 1.00 39.47 81 GLU A O 1
ATOM 652 N N . TYR A 1 82 ? -4.410 24.480 0.673 1.00 42.75 82 TYR A N 1
ATOM 653 C CA . TYR A 1 82 ? -5.692 24.038 0.153 1.00 42.75 82 TYR A CA 1
ATOM 654 C C . TYR A 1 82 ? -6.767 24.815 0.902 1.00 42.75 82 TYR A C 1
ATOM 656 O O . TYR A 1 82 ? -7.212 24.419 1.980 1.00 42.75 82 TYR A O 1
ATOM 664 N N . GLY A 1 83 ? -7.210 25.920 0.297 1.00 37.47 83 GLY A N 1
ATOM 665 C CA . GLY A 1 83 ? -8.569 26.396 0.490 1.00 37.47 83 GLY A CA 1
ATOM 666 C C . GLY A 1 83 ? -9.467 25.168 0.490 1.00 37.47 83 GLY A C 1
ATOM 667 O O . GLY A 1 83 ? -9.483 24.421 -0.490 1.00 37.47 83 GLY A O 1
ATOM 668 N N . GLY A 1 84 ? -10.082 24.906 1.645 1.00 35.78 84 GLY A N 1
ATOM 669 C CA . GLY A 1 84 ? -10.803 23.675 1.898 1.00 35.78 84 GLY A CA 1
ATOM 670 C C . GLY A 1 84 ? -11.714 23.378 0.722 1.00 35.78 84 GLY A C 1
ATOM 671 O O . GLY A 1 84 ? -12.719 24.059 0.510 1.00 35.78 84 GLY A O 1
ATOM 672 N N . CYS A 1 85 ? -11.382 22.336 -0.041 1.00 38.25 85 CYS A N 1
ATOM 673 C CA . CYS A 1 85 ? -12.436 21.608 -0.708 1.00 38.25 85 CYS A CA 1
ATOM 674 C C . CYS A 1 85 ? -13.362 21.219 0.439 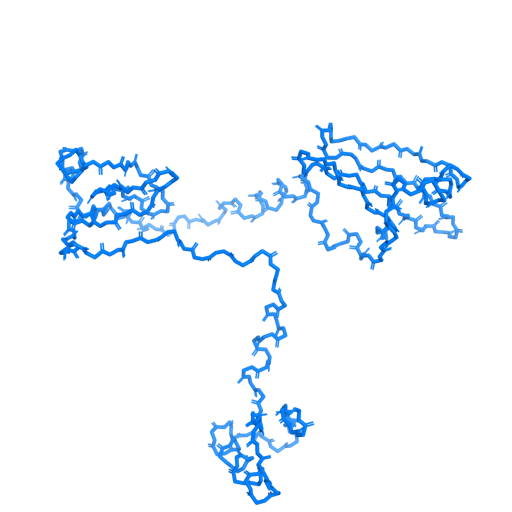1.00 38.25 85 CYS A C 1
ATOM 676 O O . CYS A 1 85 ? -12.919 20.550 1.373 1.00 38.25 85 CYS A O 1
ATOM 678 N N . GLY A 1 86 ? -14.591 21.731 0.441 1.00 39.31 86 GLY A N 1
ATOM 679 C CA . GLY A 1 86 ? -15.608 21.424 1.440 1.00 39.31 86 GLY A CA 1
ATOM 680 C C . GLY A 1 86 ? -16.037 19.959 1.363 1.00 39.31 86 GLY A C 1
ATOM 681 O O . GLY A 1 86 ? -17.221 19.666 1.212 1.00 39.31 86 GLY A O 1
ATOM 682 N N . MET A 1 87 ? -15.088 19.026 1.425 1.00 46.12 87 MET A N 1
ATOM 683 C CA . MET A 1 87 ? -15.345 17.627 1.660 1.00 46.12 87 MET A CA 1
ATOM 684 C C . MET A 1 87 ? -15.827 17.543 3.095 1.00 46.12 87 MET A C 1
ATOM 686 O O . MET A 1 87 ? -15.048 17.580 4.043 1.00 46.12 87 MET A O 1
ATOM 690 N N . LYS A 1 88 ? -17.148 17.465 3.248 1.00 54.28 88 LYS A N 1
ATOM 691 C CA . LYS A 1 88 ? -17.755 16.934 4.462 1.00 54.28 88 LYS A CA 1
ATOM 692 C C . LYS A 1 88 ? -17.018 15.636 4.775 1.00 54.28 88 LYS A C 1
ATOM 694 O O . LYS A 1 88 ? -17.084 14.702 3.974 1.00 54.28 88 LYS A O 1
ATOM 699 N N . THR A 1 89 ? -16.273 15.602 5.872 1.00 62.59 89 THR A N 1
ATOM 700 C CA . THR A 1 89 ? -15.570 14.387 6.257 1.00 62.59 89 THR A CA 1
ATOM 701 C C . THR A 1 89 ? -16.629 13.318 6.523 1.00 62.59 89 THR A C 1
ATOM 703 O O . THR A 1 89 ? -17.642 13.553 7.193 1.00 62.5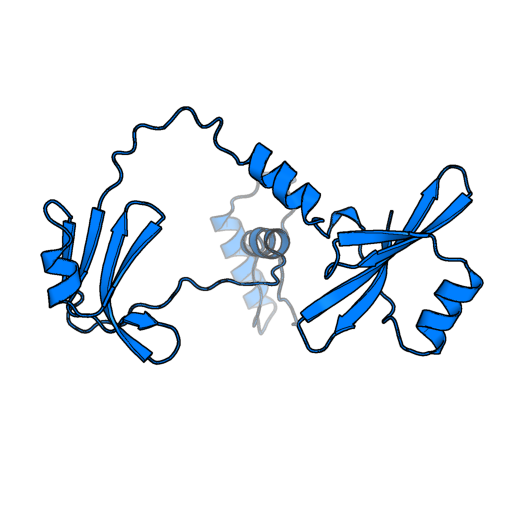9 89 THR A O 1
ATOM 706 N N . LYS A 1 90 ? -16.492 12.174 5.849 1.00 79.25 90 LYS A N 1
ATOM 707 C CA . LYS A 1 90 ? -17.443 11.073 5.976 1.00 79.25 90 LYS A CA 1
ATOM 708 C C . LYS A 1 90 ? -16.930 10.177 7.088 1.00 79.25 90 LYS A C 1
ATOM 710 O O . LYS A 1 90 ? -15.882 9.554 6.940 1.00 79.25 90 LYS A O 1
ATOM 715 N N . LYS A 1 91 ? -17.675 10.123 8.189 1.00 90.00 91 LYS A N 1
ATOM 716 C CA . LYS A 1 91 ? -17.424 9.151 9.250 1.00 90.00 91 LYS A CA 1
ATOM 717 C C . LYS A 1 91 ? -17.857 7.775 8.771 1.00 90.00 91 LYS A C 1
ATOM 719 O O . LYS A 1 91 ? -19.003 7.618 8.345 1.00 90.00 91 LYS A O 1
ATOM 724 N N . ILE A 1 92 ? -16.954 6.807 8.844 1.00 94.06 92 ILE A N 1
ATOM 725 C CA . ILE A 1 92 ? -17.180 5.416 8.453 1.00 94.06 92 ILE A CA 1
ATOM 726 C C . ILE A 1 92 ? -16.844 4.523 9.645 1.00 94.06 92 ILE A C 1
ATOM 728 O O . ILE A 1 92 ? -15.811 4.695 10.284 1.00 94.06 92 ILE A O 1
ATOM 732 N N . VAL A 1 93 ? -17.709 3.555 9.924 1.00 95.69 93 VAL A N 1
ATOM 733 C CA . VAL A 1 93 ? -17.483 2.480 10.889 1.00 95.69 93 VAL A CA 1
ATOM 734 C C . VAL A 1 93 ? -17.450 1.170 10.127 1.00 95.69 93 VAL A C 1
ATOM 736 O O . VAL A 1 93 ? -18.445 0.789 9.509 1.00 95.69 93 VAL A O 1
ATOM 739 N N . LEU A 1 94 ? -16.324 0.469 10.187 1.00 96.50 94 LEU A N 1
ATOM 740 C CA . LEU A 1 94 ? -16.227 -0.911 9.728 1.00 96.50 94 LEU A CA 1
ATOM 741 C C . LEU A 1 94 ? -16.387 -1.816 10.950 1.00 96.50 94 LEU A C 1
ATOM 743 O O . LEU A 1 94 ? -15.682 -1.628 11.940 1.00 96.50 94 LEU A O 1
ATOM 747 N N . TYR A 1 95 ? -17.301 -2.779 10.897 1.00 96.88 95 TYR A N 1
ATOM 748 C CA . TYR A 1 95 ? -17.595 -3.677 12.019 1.00 96.88 95 TYR A CA 1
ATOM 749 C C . TYR A 1 95 ? -17.746 -5.122 11.546 1.00 96.88 95 TYR A C 1
ATOM 751 O O . TYR A 1 95 ? -17.806 -5.380 10.344 1.00 96.88 95 TYR A O 1
ATOM 759 N N . ASN A 1 96 ? -17.800 -6.067 12.490 1.00 97.19 96 ASN A N 1
ATOM 760 C CA . ASN A 1 96 ? -17.861 -7.502 12.214 1.00 97.19 96 ASN A CA 1
ATOM 761 C C . ASN A 1 96 ? -16.700 -7.953 11.307 1.00 97.19 96 ASN A C 1
ATOM 763 O O . ASN A 1 96 ? -16.887 -8.693 10.346 1.00 97.19 96 ASN A O 1
ATOM 767 N N . GLY A 1 97 ? -15.494 -7.442 11.560 1.00 97.12 97 GLY A N 1
ATOM 768 C CA . GLY A 1 97 ? -14.289 -7.775 10.803 1.00 97.12 97 GLY A CA 1
ATOM 769 C C . GLY A 1 97 ? -13.230 -8.474 11.639 1.00 97.12 97 GLY A C 1
ATOM 770 O O . GLY A 1 97 ? -13.380 -8.683 12.839 1.00 97.12 97 GLY A O 1
ATOM 771 N N . LYS A 1 98 ? -12.117 -8.794 10.984 1.00 97.75 98 LYS A N 1
ATOM 772 C CA . LYS A 1 98 ? -10.855 -9.151 11.625 1.00 97.75 98 LYS A CA 1
ATOM 773 C C . LYS A 1 98 ? -9.843 -8.069 11.274 1.00 97.75 98 LYS A C 1
ATOM 775 O O . LYS A 1 98 ? -9.283 -8.081 10.187 1.00 97.75 98 LYS A O 1
ATOM 780 N N . ILE A 1 99 ? -9.650 -7.096 12.149 1.00 98.00 99 ILE A N 1
ATOM 781 C CA . ILE A 1 99 ? -8.859 -5.894 11.867 1.00 98.00 99 ILE A CA 1
ATOM 782 C C . ILE A 1 99 ? -7.493 -6.060 12.512 1.00 98.00 99 ILE A C 1
ATOM 784 O O . ILE A 1 99 ? -7.407 -6.168 13.732 1.00 98.00 99 ILE A O 1
ATOM 788 N N . ALA A 1 100 ? -6.438 -6.133 11.704 1.00 97.50 100 ALA A N 1
ATOM 789 C CA . ALA A 1 100 ? -5.083 -6.294 12.211 1.00 97.50 100 ALA A CA 1
ATOM 790 C C . ALA A 1 100 ? -4.623 -5.024 12.936 1.00 97.50 100 ALA A C 1
ATOM 792 O O . ALA A 1 100 ? -4.676 -3.925 12.386 1.00 97.50 100 ALA A O 1
ATOM 793 N N . VAL A 1 101 ? -4.151 -5.206 14.164 1.00 95.56 101 VAL A N 1
ATOM 794 C CA . VAL A 1 101 ? -3.563 -4.167 15.015 1.00 95.56 101 VAL A CA 1
ATOM 795 C C . VAL A 1 101 ? -2.245 -4.687 15.590 1.00 95.56 101 VAL A C 1
ATOM 797 O O . VAL A 1 101 ? -2.023 -5.904 15.587 1.00 95.56 101 VAL A O 1
ATOM 800 N N . PRO A 1 102 ? -1.358 -3.818 16.104 1.00 92.81 102 PRO A N 1
ATOM 801 C CA . PRO A 1 102 ? -0.174 -4.279 16.818 1.00 92.81 102 PRO A CA 1
ATOM 802 C C . PRO A 1 102 ? -0.551 -5.285 17.915 1.00 92.81 102 PRO A C 1
ATOM 804 O O . PRO A 1 102 ? -1.384 -5.004 18.773 1.00 92.81 102 PRO A O 1
ATOM 807 N N . GLY A 1 103 ? 0.030 -6.483 17.857 1.00 92.69 103 GLY A N 1
ATOM 808 C CA . GLY A 1 103 ? -0.182 -7.526 18.863 1.00 92.69 103 GLY A CA 1
ATOM 809 C C . GLY A 1 103 ? -1.494 -8.317 18.772 1.00 92.69 103 GLY A C 1
ATOM 810 O O . GLY A 1 103 ? -1.729 -9.154 19.641 1.00 92.69 103 GLY A O 1
ATOM 811 N N . GLY A 1 104 ? -2.344 -8.127 17.752 1.00 95.94 104 GLY A N 1
ATOM 812 C CA . GLY A 1 104 ? -3.555 -8.944 17.636 1.00 95.94 104 GLY A CA 1
ATOM 813 C C . GLY A 1 104 ? -4.574 -8.500 16.592 1.00 95.94 104 GLY A C 1
ATOM 814 O O . GLY A 1 104 ? -4.237 -7.991 15.524 1.00 95.94 104 GLY A O 1
ATOM 815 N N . PHE A 1 105 ? -5.848 -8.746 16.907 1.00 97.38 105 PHE A N 1
ATOM 816 C CA . PHE A 1 105 ? -6.978 -8.392 16.057 1.00 97.38 105 PHE A CA 1
ATOM 817 C C . PHE A 1 105 ? -8.082 -7.702 16.856 1.00 97.38 105 PHE A C 1
ATOM 819 O O . PHE A 1 105 ? -8.433 -8.143 17.949 1.00 97.38 105 PHE A O 1
ATOM 826 N N . ALA A 1 106 ? -8.656 -6.665 16.258 1.00 97.75 106 ALA A N 1
ATOM 827 C CA . ALA A 1 106 ? -9.892 -6.016 16.671 1.00 97.75 106 ALA A CA 1
ATOM 828 C C . ALA A 1 106 ? -11.050 -6.452 15.756 1.00 97.75 106 ALA A C 1
ATOM 830 O O . ALA A 1 106 ? -10.819 -7.073 14.712 1.00 97.75 106 ALA A O 1
ATOM 831 N N . SER A 1 107 ? -12.292 -6.129 16.124 1.00 97.38 107 SER A N 1
ATOM 832 C CA . SER A 1 107 ? -13.467 -6.442 15.295 1.00 97.38 107 SER A CA 1
ATOM 833 C C . SER A 1 107 ? -14.183 -5.219 14.726 1.00 97.38 107 SER A C 1
ATOM 835 O O . SER A 1 107 ? -14.973 -5.376 13.793 1.00 97.38 107 SER A O 1
ATOM 837 N N . GLY A 1 108 ? -13.863 -4.015 15.213 1.00 96.50 108 GLY A N 1
ATOM 838 C CA . GLY A 1 108 ? -14.379 -2.751 14.700 1.00 96.50 108 GLY A CA 1
ATOM 839 C C . GLY A 1 108 ? -13.338 -1.625 14.621 1.00 96.50 108 GLY A C 1
ATOM 840 O O . GLY A 1 108 ? -12.397 -1.577 15.415 1.00 96.50 108 GLY A O 1
ATOM 841 N N . ILE A 1 109 ? -13.509 -0.722 13.651 1.00 96.06 109 ILE A N 1
ATOM 842 C CA . ILE A 1 109 ? -12.721 0.510 13.472 1.00 96.06 109 ILE A CA 1
ATOM 843 C C . ILE A 1 109 ? -13.623 1.657 13.014 1.00 96.06 109 ILE A C 1
ATOM 845 O O . ILE A 1 109 ? -14.455 1.481 12.121 1.00 96.06 109 ILE A O 1
ATOM 849 N N . ALA A 1 110 ? -13.430 2.835 13.600 1.00 94.69 110 ALA A N 1
ATOM 850 C CA . ALA A 1 110 ? -14.066 4.077 13.183 1.00 94.69 110 ALA A CA 1
ATOM 851 C C . ALA A 1 110 ? -13.038 5.026 12.559 1.00 94.69 110 ALA A C 1
ATOM 853 O O . ALA A 1 110 ? -11.948 5.225 13.096 1.00 94.69 110 ALA A O 1
ATOM 854 N N . VAL A 1 111 ? -13.399 5.634 11.433 1.00 92.94 111 VAL A N 1
ATOM 855 C CA . VAL A 1 111 ? -12.542 6.530 10.649 1.00 92.94 111 VAL A CA 1
ATOM 856 C C . VAL A 1 111 ? -13.312 7.804 10.320 1.00 92.94 111 VAL A C 1
ATOM 858 O O . VAL A 1 111 ? -14.492 7.747 9.971 1.00 92.94 111 VAL A O 1
ATOM 861 N N . ASP A 1 112 ? -12.645 8.951 10.409 1.00 89.50 112 ASP A N 1
ATOM 862 C CA . ASP A 1 112 ? -13.148 10.246 9.950 1.00 89.50 112 ASP A CA 1
ATOM 863 C C . ASP A 1 112 ? -12.161 10.843 8.947 1.00 89.50 112 ASP A C 1
ATOM 865 O O . ASP A 1 112 ? -11.076 11.302 9.307 1.00 89.50 112 ASP A O 1
ATOM 869 N N . GLY A 1 113 ? -12.508 10.770 7.661 1.00 86.69 113 GLY A N 1
ATOM 870 C CA . GLY A 1 113 ? -11.607 11.177 6.587 1.00 86.69 113 GLY A CA 1
ATOM 871 C C . GLY A 1 113 ? -10.300 10.377 6.600 1.00 86.69 113 GLY A C 1
ATOM 872 O O . GLY A 1 113 ? -10.286 9.209 6.226 1.00 86.69 113 GLY A O 1
ATOM 873 N N . GLN A 1 114 ? -9.206 11.024 7.004 1.00 87.81 114 GLN A N 1
ATOM 874 C CA . GLN A 1 114 ? -7.853 10.451 7.028 1.00 87.81 114 GLN A CA 1
ATOM 875 C C . GLN A 1 114 ? -7.411 9.990 8.426 1.00 87.81 114 GLN A C 1
ATOM 877 O O . GLN A 1 114 ? -6.278 9.545 8.594 1.00 87.81 114 GLN A O 1
ATOM 882 N N . THR A 1 115 ? -8.278 10.098 9.434 1.00 90.00 115 THR A N 1
ATOM 883 C CA . THR A 1 115 ? -7.927 9.820 10.830 1.00 90.00 115 THR A CA 1
ATOM 884 C C . THR A 1 115 ? -8.706 8.627 11.362 1.00 90.00 115 THR A C 1
ATOM 886 O O . THR A 1 115 ? -9.926 8.553 11.225 1.00 90.00 115 THR A O 1
ATOM 889 N N . ILE A 1 116 ? -8.003 7.703 12.015 1.00 92.94 116 ILE A N 1
ATOM 890 C CA . ILE A 1 116 ? -8.624 6.633 12.797 1.00 92.94 116 ILE A CA 1
ATOM 891 C C . ILE A 1 116 ? -9.085 7.238 14.125 1.00 92.94 116 ILE A C 1
ATOM 893 O O . ILE A 1 116 ? -8.271 7.768 14.876 1.00 92.94 116 ILE A O 1
ATOM 897 N N . LEU A 1 117 ? -10.386 7.172 14.402 1.00 91.75 117 LEU A N 1
ATOM 898 C CA . LEU A 1 117 ? -10.973 7.687 15.640 1.00 91.75 117 LEU A CA 1
ATOM 899 C C . LEU A 1 117 ? -10.865 6.675 16.782 1.00 91.75 117 LEU A C 1
ATOM 901 O O . LEU A 1 117 ? -10.530 7.039 17.905 1.00 91.75 117 LEU A O 1
ATOM 905 N N . SER A 1 118 ? -11.176 5.411 16.498 1.00 92.88 118 SER A N 1
ATOM 906 C CA . SER A 1 118 ? -11.140 4.329 17.481 1.00 92.88 118 SER A CA 1
ATOM 907 C C . SER A 1 118 ? -11.006 2.967 16.806 1.00 92.88 118 SER A C 1
ATOM 909 O O . SER A 1 118 ? -11.392 2.778 15.650 1.00 92.88 118 SER A O 1
ATOM 911 N N . VAL A 1 119 ? -10.442 2.010 17.542 1.00 95.19 119 VAL A N 1
ATOM 912 C CA . VAL A 1 119 ? -10.297 0.604 17.147 1.00 95.19 119 VAL A CA 1
ATOM 913 C C . VAL A 1 119 ? -10.615 -0.252 18.367 1.00 95.19 119 VAL A C 1
ATOM 915 O O . VAL A 1 119 ? -10.113 0.031 19.453 1.00 95.19 119 VAL A O 1
ATOM 918 N N . GLY A 1 120 ? -11.433 -1.289 18.209 1.00 94.75 120 GLY A N 1
ATOM 919 C CA . GLY A 1 120 ? -11.868 -2.101 19.344 1.00 94.75 120 GLY A CA 1
ATOM 920 C C . GLY A 1 120 ? -12.852 -3.198 18.964 1.00 94.75 120 GLY A C 1
ATOM 921 O O . GLY A 1 120 ? -12.766 -3.786 17.880 1.00 94.75 120 GLY A O 1
ATOM 922 N N . SER A 1 121 ? -13.785 -3.499 19.868 1.00 96.50 121 SER A N 1
ATOM 923 C CA . SER A 1 121 ? -14.891 -4.397 19.540 1.00 96.50 121 SER A CA 1
ATOM 924 C C . SER A 1 121 ? -15.861 -3.725 18.560 1.00 96.50 121 SER A C 1
ATOM 926 O O . SER A 1 121 ? -15.911 -2.499 18.443 1.00 96.50 121 SER A O 1
ATOM 928 N N . SER A 1 122 ? -16.631 -4.532 17.830 1.00 95.56 122 SER A N 1
ATOM 929 C CA . SER A 1 122 ? -17.672 -4.037 16.923 1.00 95.56 122 SER A CA 1
ATOM 930 C C . SER A 1 122 ? -18.721 -3.245 17.693 1.00 95.56 122 SER A C 1
ATOM 932 O O . SER A 1 122 ? -19.202 -2.225 17.212 1.00 95.56 122 SER A O 1
ATOM 934 N N . GLU A 1 123 ? -19.047 -3.712 18.893 1.00 94.44 123 GLU A N 1
ATOM 935 C CA . GLU A 1 123 ? -20.007 -3.112 19.803 1.00 94.44 123 GLU A CA 1
ATOM 936 C C . GLU A 1 123 ? -19.559 -1.712 20.242 1.00 94.44 123 GLU A C 1
ATOM 938 O O . GLU A 1 123 ? -20.342 -0.768 20.129 1.00 94.44 123 GLU A O 1
ATOM 943 N N . ASP A 1 124 ? -18.296 -1.563 20.656 1.00 91.31 124 ASP A N 1
ATOM 944 C CA . ASP A 1 124 ? -17.752 -0.290 21.147 1.00 91.31 124 ASP A CA 1
ATOM 945 C C . ASP A 1 124 ? -17.736 0.772 20.037 1.00 91.31 124 ASP A C 1
ATOM 947 O O . ASP A 1 124 ? -18.275 1.868 20.198 1.00 91.31 124 ASP A O 1
ATOM 951 N N . VAL A 1 125 ? -17.203 0.435 18.854 1.00 91.31 125 VAL A N 1
ATOM 952 C CA . VAL A 1 125 ? -17.111 1.414 17.754 1.00 91.31 125 VAL A CA 1
ATOM 953 C C . VAL A 1 125 ? -18.482 1.796 17.185 1.00 91.31 125 VAL A C 1
ATOM 955 O O . VAL A 1 125 ? -18.654 2.907 16.679 1.00 91.31 125 VAL A O 1
ATOM 958 N N . LEU A 1 126 ? -19.474 0.899 17.264 1.00 90.50 126 LEU A N 1
ATOM 959 C CA . LEU A 1 126 ? -20.848 1.178 16.841 1.00 90.50 126 LEU A CA 1
ATOM 960 C C . LEU A 1 126 ? -21.591 2.088 17.825 1.00 90.50 126 LEU A C 1
ATOM 962 O O . LEU A 1 126 ? -22.470 2.836 17.384 1.00 90.50 126 LEU A O 1
ATOM 966 N N . ALA A 1 127 ? -21.264 2.021 19.119 1.00 86.44 127 ALA A N 1
ATOM 967 C CA . ALA A 1 127 ? -21.842 2.878 20.153 1.00 86.44 127 ALA A CA 1
ATOM 968 C C . ALA A 1 127 ? -21.327 4.324 20.055 1.00 86.44 127 ALA A C 1
ATOM 970 O O . ALA A 1 127 ? -22.107 5.267 20.198 1.00 86.44 127 ALA A O 1
ATOM 971 N N . ASP A 1 128 ? -20.044 4.496 19.726 1.00 72.94 128 ASP A N 1
ATOM 972 C CA . ASP A 1 128 ? -19.372 5.802 19.717 1.00 72.94 128 ASP A CA 1
ATOM 973 C C . ASP A 1 128 ? -19.640 6.644 18.456 1.00 72.94 128 ASP A C 1
ATOM 975 O O . ASP A 1 128 ? -19.397 7.854 18.426 1.00 72.94 128 ASP A O 1
ATOM 979 N N . CYS A 1 129 ? -20.163 6.032 17.391 1.00 69.50 129 CYS A N 1
ATOM 980 C CA . CYS A 1 129 ? -20.242 6.651 16.069 1.00 69.50 129 CYS A CA 1
ATOM 981 C C . CYS A 1 129 ? -21.684 6.777 15.562 1.00 69.50 129 CYS A C 1
ATOM 983 O O . CYS A 1 129 ? -22.143 5.988 14.738 1.00 69.50 129 CYS A O 1
ATOM 985 N N . GLY A 1 130 ? -22.384 7.817 16.034 1.00 71.44 130 GLY A N 1
ATOM 986 C CA . GLY A 1 130 ? -23.787 8.128 15.716 1.00 71.44 130 GLY A CA 1
ATOM 987 C C . GLY A 1 130 ? -24.146 8.112 14.218 1.00 71.44 130 GLY A C 1
ATOM 988 O O . GLY A 1 130 ? -24.562 7.087 13.687 1.00 71.44 130 GLY A O 1
ATOM 989 N N . ALA A 1 131 ? -24.038 9.251 13.523 1.00 76.19 131 ALA A N 1
ATOM 990 C CA . ALA A 1 131 ? -24.446 9.396 12.113 1.00 76.19 131 ALA A CA 1
ATOM 991 C C . ALA A 1 131 ? -23.397 8.896 11.088 1.00 76.19 131 ALA A C 1
ATOM 993 O O . ALA A 1 131 ? -23.347 9.394 9.964 1.00 76.19 131 ALA A O 1
ATOM 994 N N . ALA A 1 132 ? -22.530 7.956 11.476 1.00 85.69 132 ALA A N 1
ATOM 995 C CA . ALA A 1 132 ? -21.514 7.396 10.589 1.00 85.69 132 ALA A CA 1
ATOM 996 C C . ALA A 1 132 ? -22.120 6.395 9.590 1.00 85.69 132 ALA A C 1
ATOM 998 O O . ALA A 1 132 ? -23.099 5.707 9.888 1.00 85.69 132 ALA A O 1
ATOM 999 N N . GLU A 1 133 ? -21.517 6.283 8.408 1.00 91.69 133 GLU A N 1
ATOM 1000 C CA . GLU A 1 133 ? -21.775 5.167 7.500 1.00 91.69 133 GLU A CA 1
ATOM 1001 C C . GLU A 1 133 ? -21.261 3.875 8.136 1.00 91.69 133 GLU A C 1
ATOM 1003 O O . GLU A 1 133 ? -20.121 3.814 8.585 1.00 91.69 133 GLU A O 1
ATOM 1008 N N . LYS A 1 134 ? -22.095 2.838 8.171 1.00 94.06 134 LYS A N 1
ATOM 1009 C CA . LYS A 1 134 ? -21.765 1.556 8.798 1.00 94.06 134 LYS A CA 1
ATOM 1010 C C . LYS A 1 134 ? -21.559 0.506 7.716 1.00 94.06 134 LYS A C 1
ATOM 1012 O O . LYS A 1 134 ? -22.438 0.311 6.879 1.00 94.06 134 LYS A O 1
ATOM 1017 N N . ILE A 1 135 ? -20.416 -0.168 7.747 1.00 95.69 135 ILE A N 1
ATOM 1018 C CA . ILE A 1 135 ? -20.030 -1.198 6.783 1.00 95.69 135 ILE A CA 1
ATOM 1019 C C . ILE A 1 135 ? -19.780 -2.502 7.539 1.00 95.69 135 ILE A C 1
ATOM 1021 O O . ILE A 1 135 ? -18.830 -2.614 8.315 1.00 95.69 135 ILE A O 1
ATOM 1025 N N . ASP A 1 136 ? -20.634 -3.491 7.289 1.00 96.19 136 ASP A N 1
ATOM 1026 C CA . ASP A 1 136 ? -20.453 -4.855 7.784 1.00 96.19 136 ASP A CA 1
ATOM 1027 C C . ASP A 1 136 ? -19.372 -5.567 6.962 1.00 96.19 136 ASP A C 1
ATOM 1029 O O . ASP A 1 136 ? -19.507 -5.755 5.747 1.00 96.19 136 ASP A O 1
ATOM 1033 N N . LEU A 1 137 ? -18.290 -5.974 7.618 1.00 97.69 137 LEU A N 1
ATOM 1034 C CA . LEU A 1 137 ? -17.180 -6.665 6.976 1.00 97.69 137 LEU A CA 1
ATOM 1035 C C . LEU A 1 137 ? -17.442 -8.162 6.783 1.00 97.69 137 LEU A C 1
ATOM 1037 O O . LEU A 1 137 ? -16.751 -8.778 5.968 1.00 97.69 137 LEU A O 1
ATOM 1041 N N . GLY A 1 138 ? -18.432 -8.757 7.453 1.00 96.62 138 GLY A N 1
ATOM 1042 C CA . GLY A 1 138 ? -18.785 -10.173 7.301 1.00 96.62 138 GLY A CA 1
ATOM 1043 C C . GLY A 1 138 ? -17.639 -11.135 7.636 1.00 96.62 138 GLY A C 1
ATOM 1044 O O . GLY A 1 138 ? -17.428 -12.118 6.930 1.00 96.62 138 GLY A O 1
ATOM 1045 N N . GLY A 1 139 ? -16.842 -10.812 8.652 1.00 94.94 139 GLY A N 1
ATOM 1046 C CA . GLY A 1 139 ? -15.670 -11.566 9.100 1.00 94.94 139 GLY A CA 1
ATOM 1047 C C . GLY A 1 139 ? -14.405 -11.366 8.257 1.00 94.94 139 GLY A C 1
ATOM 1048 O O . GLY A 1 139 ? -13.406 -12.048 8.495 1.00 94.94 139 GLY A O 1
ATOM 1049 N N . ARG A 1 140 ? -14.412 -10.461 7.266 1.00 98.12 140 ARG A N 1
ATOM 1050 C CA . ARG A 1 140 ? -13.244 -10.207 6.401 1.00 98.12 140 ARG A CA 1
ATOM 1051 C C . ARG A 1 140 ? -12.090 -9.543 7.154 1.00 98.12 140 ARG A C 1
ATOM 1053 O O . ARG A 1 140 ? -12.285 -8.842 8.146 1.00 98.12 140 ARG A O 1
ATOM 1060 N N . LEU A 1 141 ? -10.882 -9.762 6.635 1.00 97.44 141 LEU A N 1
ATOM 1061 C CA . LEU A 1 141 ? -9.639 -9.202 7.154 1.00 97.44 141 LEU A CA 1
ATOM 1062 C C . LEU A 1 141 ? -9.433 -7.762 6.665 1.00 97.44 141 LEU A C 1
ATOM 1064 O O . LEU A 1 141 ? -9.541 -7.497 5.469 1.00 97.44 141 LEU A O 1
ATOM 1068 N N . VAL A 1 142 ? -9.077 -6.869 7.586 1.00 97.12 142 VAL A N 1
ATOM 1069 C CA . VAL A 1 142 ? -8.576 -5.520 7.295 1.00 97.12 142 VAL A CA 1
ATOM 1070 C C . VAL A 1 142 ? -7.119 -5.454 7.730 1.00 97.12 142 VAL A C 1
ATOM 1072 O O . VAL A 1 142 ? -6.783 -5.859 8.843 1.00 97.12 142 VAL A O 1
ATOM 1075 N N . LEU A 1 143 ? -6.264 -4.951 6.845 1.00 96.62 143 LEU A N 1
ATOM 1076 C CA . LEU A 1 143 ? -4.841 -4.744 7.090 1.00 96.62 143 LEU A CA 1
ATOM 1077 C C . LEU A 1 143 ? -4.519 -3.249 7.023 1.00 96.62 143 LEU A C 1
ATOM 1079 O O . LEU A 1 143 ? -5.215 -2.520 6.306 1.00 96.62 143 LEU A O 1
ATOM 1083 N N . PRO A 1 144 ? -3.454 -2.793 7.706 1.00 94.31 144 PRO A N 1
ATOM 1084 C CA . PRO A 1 144 ? -2.827 -1.526 7.368 1.00 94.31 144 PRO A CA 1
ATOM 1085 C C . PRO A 1 144 ? -2.518 -1.475 5.869 1.00 94.31 144 PRO A C 1
ATOM 1087 O O . PRO A 1 144 ? -2.176 -2.496 5.263 1.00 94.31 144 PRO A O 1
ATOM 1090 N N . GLY A 1 145 ? -2.639 -0.290 5.271 1.00 93.69 145 GLY A N 1
ATOM 1091 C CA . GLY A 1 145 ? -2.161 -0.083 3.908 1.00 93.69 145 GLY A CA 1
ATOM 1092 C C . GLY A 1 145 ? -0.678 -0.440 3.823 1.00 93.69 145 GLY A C 1
ATOM 1093 O O . GLY A 1 145 ? 0.086 -0.134 4.739 1.00 93.69 145 GLY A O 1
ATOM 1094 N N . PHE A 1 146 ? -0.275 -1.109 2.746 1.00 93.25 146 PHE A N 1
ATOM 1095 C CA . PHE A 1 146 ? 1.136 -1.404 2.534 1.00 93.25 146 PHE A CA 1
ATOM 1096 C C . PHE A 1 146 ? 1.911 -0.101 2.346 1.00 93.25 146 PHE A C 1
ATOM 1098 O O . PHE A 1 146 ? 1.494 0.767 1.578 1.00 93.25 146 PHE A O 1
ATOM 1105 N N . ASN A 1 147 ? 3.032 0.008 3.050 1.00 92.62 147 ASN A N 1
ATOM 1106 C CA . ASN A 1 147 ? 3.997 1.080 2.883 1.00 92.62 147 ASN A CA 1
ATOM 1107 C C . ASN A 1 147 ? 5.293 0.467 2.344 1.00 92.62 147 ASN A C 1
ATOM 1109 O O . ASN A 1 147 ? 5.830 -0.460 2.952 1.00 92.62 147 ASN A O 1
ATOM 1113 N N . ASP A 1 148 ? 5.744 0.956 1.193 1.00 91.19 148 ASP A N 1
ATOM 1114 C CA . ASP A 1 148 ? 7.019 0.582 0.590 1.00 91.19 148 ASP A CA 1
ATOM 1115 C C . ASP A 1 148 ? 8.052 1.666 0.924 1.00 91.19 148 ASP A C 1
ATOM 1117 O O . ASP A 1 148 ? 7.989 2.780 0.402 1.00 91.19 148 ASP A O 1
ATOM 1121 N N . GLY A 1 149 ? 8.977 1.337 1.830 1.00 93.00 149 GLY A N 1
ATOM 1122 C CA . GLY A 1 149 ? 9.999 2.265 2.318 1.00 93.00 149 GLY A CA 1
ATOM 1123 C C . GLY A 1 149 ? 11.137 2.522 1.329 1.00 93.00 149 GLY A C 1
ATOM 1124 O O . GLY A 1 149 ? 11.934 3.429 1.556 1.00 93.00 149 GLY A O 1
ATOM 1125 N N . HIS A 1 150 ? 11.235 1.751 0.241 1.00 94.25 150 HIS A N 1
ATOM 1126 C CA . HIS A 1 150 ? 12.288 1.936 -0.750 1.00 94.25 150 HIS A CA 1
ATOM 1127 C C . HIS A 1 150 ? 11.808 1.527 -2.140 1.00 94.25 150 HIS A C 1
ATOM 1129 O O . HIS A 1 150 ? 11.930 0.372 -2.551 1.00 94.25 150 HIS A O 1
ATOM 1135 N N . MET A 1 151 ? 11.353 2.512 -2.919 1.00 90.38 151 MET A N 1
ATOM 1136 C CA . MET A 1 151 ? 10.977 2.283 -4.309 1.00 90.38 151 MET A CA 1
ATOM 1137 C C . MET A 1 151 ? 11.547 3.324 -5.270 1.00 90.38 151 MET A C 1
ATOM 1139 O O . MET A 1 151 ? 11.500 4.532 -5.037 1.00 90.38 151 MET A O 1
ATOM 1143 N N . HIS A 1 152 ? 11.963 2.864 -6.448 1.00 93.62 152 HIS A N 1
ATOM 1144 C CA . HIS A 1 152 ? 12.228 3.740 -7.587 1.00 93.62 152 HIS A CA 1
ATOM 1145 C C . HIS A 1 152 ? 10.928 4.016 -8.355 1.00 93.62 152 HIS A C 1
ATOM 1147 O O . HIS A 1 152 ? 10.730 3.509 -9.461 1.00 93.62 152 HIS A O 1
ATOM 1153 N N . PHE A 1 153 ? 10.023 4.811 -7.771 1.00 91.25 153 PHE A N 1
ATOM 1154 C CA . PHE A 1 153 ? 8.668 5.018 -8.308 1.00 91.25 153 PHE A CA 1
ATOM 1155 C C . PHE A 1 153 ? 8.661 5.490 -9.767 1.00 91.25 153 PHE A C 1
ATOM 1157 O O . PHE A 1 153 ? 7.943 4.932 -10.595 1.00 91.25 153 PHE A O 1
ATOM 1164 N N . LEU A 1 154 ? 9.503 6.471 -10.107 1.00 91.75 154 LEU A N 1
ATOM 1165 C CA . LEU A 1 154 ? 9.596 6.985 -11.475 1.00 91.75 154 LEU A CA 1
ATOM 1166 C C . LEU A 1 154 ? 10.082 5.912 -12.458 1.00 91.75 154 LEU A C 1
ATOM 1168 O O . LEU A 1 154 ? 9.515 5.768 -13.538 1.00 91.75 154 LEU A O 1
ATOM 1172 N N . ALA A 1 155 ? 11.105 5.140 -12.086 1.00 89.38 155 ALA A N 1
ATOM 1173 C CA . ALA A 1 155 ? 11.614 4.065 -12.932 1.00 89.38 155 ALA A CA 1
ATOM 1174 C C . ALA A 1 155 ? 10.554 2.973 -13.137 1.00 89.38 155 ALA A C 1
ATOM 1176 O O . ALA A 1 155 ? 10.370 2.502 -14.259 1.00 89.38 155 ALA A O 1
ATOM 1177 N N . TYR A 1 156 ? 9.811 2.624 -12.081 1.00 91.00 156 TYR A N 1
ATOM 1178 C CA . TYR A 1 156 ? 8.686 1.698 -12.169 1.00 91.00 156 TYR A CA 1
ATOM 1179 C C . TYR A 1 156 ? 7.600 2.224 -13.113 1.00 91.00 156 TYR A C 1
ATOM 1181 O O . TYR A 1 156 ? 7.240 1.523 -14.056 1.00 91.00 156 TYR A O 1
ATOM 1189 N N . ALA A 1 157 ? 7.146 3.468 -12.935 1.00 92.25 157 ALA A N 1
ATOM 1190 C CA . ALA A 1 157 ? 6.139 4.084 -13.797 1.00 92.25 157 ALA A CA 1
ATOM 1191 C C . ALA A 1 157 ? 6.577 4.097 -15.271 1.00 92.25 157 ALA A C 1
ATOM 1193 O O . ALA A 1 157 ? 5.843 3.634 -16.141 1.00 92.25 157 ALA A O 1
ATOM 1194 N N . LEU A 1 158 ? 7.814 4.520 -15.554 1.00 90.06 158 LEU A N 1
ATOM 1195 C CA . LEU A 1 158 ? 8.372 4.492 -16.909 1.00 90.06 158 LEU A CA 1
ATOM 1196 C C . LEU A 1 158 ? 8.492 3.068 -17.466 1.00 90.06 158 LEU A C 1
ATOM 1198 O O . LEU A 1 158 ? 8.385 2.878 -18.673 1.00 90.06 158 LEU A O 1
ATOM 1202 N N . SER A 1 159 ? 8.705 2.057 -16.622 1.00 90.06 159 SER A N 1
ATOM 1203 C CA . SER A 1 159 ? 8.769 0.655 -17.055 1.00 90.06 159 SER A CA 1
ATOM 1204 C C . SER A 1 159 ? 7.413 0.081 -17.481 1.00 90.06 159 SER A C 1
ATOM 1206 O O . SER A 1 159 ? 7.387 -0.886 -18.249 1.00 90.06 159 SER A O 1
ATOM 1208 N N . LEU A 1 160 ? 6.302 0.662 -17.005 1.00 90.19 160 LEU A N 1
ATOM 1209 C CA . LEU A 1 160 ? 4.940 0.284 -17.403 1.00 90.19 160 LEU A CA 1
ATOM 1210 C C . LEU A 1 160 ? 4.591 0.798 -18.806 1.00 90.19 160 LEU A C 1
ATOM 1212 O O . LEU A 1 160 ? 3.807 0.166 -19.513 1.00 90.19 160 LEU A O 1
ATOM 1216 N N . GLU A 1 161 ? 5.227 1.893 -19.225 1.00 89.69 161 GLU A N 1
ATOM 1217 C CA . GLU A 1 161 ? 5.113 2.463 -20.573 1.00 89.69 161 GLU A CA 1
ATOM 1218 C C . GLU A 1 161 ? 6.005 1.745 -21.601 1.00 89.69 161 GLU A C 1
ATOM 1220 O O . GLU A 1 161 ? 5.913 1.989 -22.802 1.00 89.69 161 GLU A O 1
ATOM 1225 N N . GLN A 1 162 ? 6.874 0.835 -21.155 1.00 92.50 162 GLN A N 1
ATOM 1226 C CA . GLN A 1 162 ? 7.787 0.096 -22.025 1.00 92.50 162 GLN A CA 1
ATOM 1227 C C . GLN A 1 162 ? 7.156 -1.187 -22.572 1.00 92.50 162 GLN A C 1
ATOM 1229 O O . GLN A 1 162 ? 6.339 -1.848 -21.927 1.00 92.50 162 GLN A O 1
ATOM 1234 N N . GLY A 1 163 ? 7.596 -1.599 -23.763 1.00 93.62 163 GLY A N 1
ATOM 1235 C CA . GLY A 1 163 ? 7.284 -2.927 -24.288 1.00 93.62 163 GLY A CA 1
ATOM 1236 C C . GLY A 1 163 ? 7.908 -4.021 -23.420 1.00 93.62 163 GLY A C 1
ATOM 1237 O O . GLY A 1 163 ? 9.121 -4.034 -23.231 1.00 93.62 163 GLY A O 1
ATOM 1238 N N . ASP A 1 164 ? 7.098 -4.945 -22.899 1.00 92.62 164 ASP A N 1
ATOM 1239 C CA . ASP A 1 164 ? 7.574 -6.049 -22.057 1.00 92.62 164 ASP A CA 1
ATOM 1240 C C . ASP A 1 164 ? 7.789 -7.337 -22.873 1.00 92.62 164 ASP A C 1
ATOM 1242 O O . ASP A 1 164 ? 6.846 -7.967 -23.371 1.00 92.62 164 ASP A O 1
ATOM 1246 N N . PHE A 1 165 ? 9.051 -7.749 -22.996 1.00 93.38 165 PHE A N 1
ATOM 1247 C CA . PHE A 1 165 ? 9.469 -8.957 -23.711 1.00 93.38 165 PHE A CA 1
ATOM 1248 C C . PHE A 1 165 ? 9.931 -10.083 -22.781 1.00 93.38 165 PHE A C 1
ATOM 1250 O O . PHE A 1 165 ? 10.421 -11.102 -23.277 1.00 93.38 165 PHE A O 1
ATOM 1257 N N . THR A 1 166 ? 9.723 -9.942 -21.468 1.00 92.69 166 THR A N 1
ATOM 1258 C CA . THR A 1 166 ? 10.128 -10.923 -20.448 1.00 92.69 166 THR A CA 1
ATOM 1259 C C . THR A 1 166 ? 9.572 -12.311 -20.756 1.00 92.69 166 THR A C 1
ATOM 1261 O O . THR A 1 166 ? 8.374 -12.480 -21.004 1.00 92.69 166 THR A O 1
ATOM 1264 N N . GLY A 1 167 ? 10.440 -13.323 -20.771 1.00 91.38 167 GLY A N 1
ATOM 1265 C CA . GLY A 1 167 ? 10.054 -14.708 -21.059 1.00 91.38 167 GLY A CA 1
ATOM 1266 C C . GLY A 1 167 ? 9.754 -15.005 -22.533 1.00 91.38 167 GLY A C 1
ATOM 1267 O O . GLY A 1 167 ? 9.131 -16.022 -22.823 1.00 91.38 167 GLY A O 1
ATOM 1268 N N . SER A 1 168 ? 10.157 -14.138 -23.471 1.00 93.12 168 SER A N 1
ATOM 1269 C CA . SER A 1 168 ? 10.114 -14.476 -24.901 1.00 93.12 168 SER A CA 1
ATOM 1270 C C . SER A 1 168 ? 11.162 -15.546 -25.213 1.00 93.12 168 SER A C 1
ATOM 1272 O O . SER A 1 168 ? 12.356 -15.322 -25.029 1.00 93.12 168 SER A O 1
ATOM 1274 N N . SER A 1 169 ? 10.721 -16.691 -25.725 1.00 91.31 169 SER A N 1
ATOM 1275 C CA . SER A 1 169 ? 11.569 -17.854 -26.029 1.00 91.31 169 SER A CA 1
ATOM 1276 C C . SER A 1 169 ? 12.131 -17.842 -27.455 1.00 91.31 169 SER A C 1
ATOM 1278 O O . SER A 1 169 ? 12.987 -18.651 -27.813 1.00 91.31 169 SER A O 1
ATOM 1280 N N . SER A 1 170 ? 11.645 -16.929 -28.300 1.00 91.94 170 SER A N 1
ATOM 1281 C CA . SER A 1 170 ? 12.060 -16.824 -29.696 1.00 91.94 170 SER A CA 1
ATOM 1282 C C . SER A 1 170 ? 11.929 -15.404 -30.242 1.00 91.94 170 SER A C 1
ATOM 1284 O O . SER A 1 170 ? 11.145 -14.583 -29.761 1.00 91.94 170 SER A O 1
ATOM 1286 N N . LEU A 1 171 ? 12.643 -15.127 -31.336 1.00 92.06 171 LEU A N 1
ATOM 1287 C CA . LEU A 1 171 ? 12.518 -13.864 -32.069 1.00 92.06 171 LEU A CA 1
ATOM 1288 C C . LEU A 1 171 ? 11.096 -13.642 -32.616 1.00 92.06 171 LEU A C 1
ATOM 1290 O O . LEU A 1 171 ? 10.650 -12.502 -32.749 1.00 92.06 171 LEU A O 1
ATOM 1294 N N . ALA A 1 172 ? 10.382 -14.720 -32.949 1.00 94.25 172 ALA A N 1
ATOM 1295 C CA . ALA A 1 172 ? 9.002 -14.635 -33.413 1.00 94.25 172 ALA A CA 1
ATOM 1296 C C . ALA A 1 172 ? 8.077 -14.091 -32.311 1.00 94.25 172 ALA A C 1
ATOM 1298 O O . ALA A 1 172 ? 7.259 -13.210 -32.584 1.00 94.25 172 ALA A O 1
ATOM 1299 N N . GLU A 1 173 ? 8.261 -14.542 -31.068 1.00 92.81 173 GLU A N 1
ATOM 1300 C CA . GLU A 1 173 ? 7.501 -14.051 -29.914 1.00 92.81 173 GLU A CA 1
ATOM 1301 C C . GLU A 1 173 ? 7.797 -12.583 -29.610 1.00 92.81 173 GLU A C 1
ATOM 1303 O O . GLU A 1 173 ? 6.859 -11.806 -29.434 1.00 92.81 173 GLU A O 1
ATOM 1308 N N . VAL A 1 174 ? 9.068 -12.167 -29.656 1.00 92.50 174 VAL A N 1
ATOM 1309 C CA . VAL A 1 174 ? 9.434 -10.746 -29.501 1.00 92.50 174 VAL A CA 1
ATOM 1310 C C . VAL A 1 174 ? 8.731 -9.888 -30.537 1.00 92.50 174 VAL A C 1
ATOM 1312 O O . VAL A 1 174 ? 8.109 -8.890 -30.190 1.00 92.50 174 VAL A O 1
ATOM 1315 N N . ARG A 1 175 ? 8.776 -10.285 -31.816 1.00 92.88 175 ARG A N 1
ATOM 1316 C CA . ARG A 1 175 ? 8.107 -9.543 -32.897 1.00 92.88 175 ARG A CA 1
ATOM 1317 C C . ARG A 1 175 ? 6.601 -9.452 -32.673 1.00 92.88 175 ARG A C 1
ATOM 1319 O O . ARG A 1 175 ? 6.016 -8.404 -32.930 1.00 92.88 175 ARG A O 1
ATOM 1326 N N . SER A 1 176 ? 5.978 -10.532 -32.203 1.00 94.19 176 SER A N 1
ATOM 1327 C CA . SER A 1 176 ? 4.544 -10.557 -31.905 1.00 94.19 176 SER A CA 1
ATOM 1328 C C . SER A 1 176 ? 4.182 -9.605 -30.763 1.00 94.19 176 SER A C 1
ATOM 1330 O O . SER A 1 176 ? 3.248 -8.809 -30.884 1.00 94.19 176 SER A O 1
ATOM 1332 N N . ARG A 1 177 ? 4.949 -9.637 -29.669 1.00 93.88 177 ARG A N 1
ATOM 1333 C CA . ARG A 1 177 ? 4.758 -8.742 -28.520 1.00 93.88 177 ARG A CA 1
ATOM 1334 C C . ARG A 1 177 ? 5.036 -7.288 -28.882 1.00 93.88 177 ARG A C 1
ATOM 1336 O O . ARG A 1 177 ? 4.279 -6.413 -28.482 1.00 93.88 177 ARG A O 1
ATOM 1343 N N . PHE A 1 178 ? 6.056 -7.036 -29.699 1.00 92.94 178 PHE A N 1
ATOM 1344 C CA . PHE A 1 178 ? 6.379 -5.699 -30.191 1.00 92.94 178 PHE A CA 1
ATOM 1345 C C . PHE A 1 178 ? 5.243 -5.125 -31.042 1.00 92.94 178 PHE A C 1
ATOM 1347 O O . PHE A 1 178 ? 4.820 -4.001 -30.806 1.00 92.94 178 PHE A O 1
ATOM 1354 N N . ARG A 1 179 ? 4.678 -5.907 -31.973 1.00 93.69 179 ARG A N 1
ATOM 1355 C CA . ARG A 1 179 ? 3.494 -5.486 -32.748 1.00 93.69 179 ARG A CA 1
ATOM 1356 C C . ARG A 1 179 ? 2.305 -5.164 -31.847 1.00 93.69 179 ARG A C 1
ATOM 1358 O O . ARG A 1 179 ? 1.719 -4.102 -31.984 1.00 93.69 179 ARG A O 1
ATOM 1365 N N . SER A 1 180 ? 2.024 -6.035 -30.878 1.00 94.12 180 SER A N 1
ATOM 1366 C CA . SER A 1 180 ? 0.938 -5.819 -29.911 1.00 94.12 180 SER A CA 1
ATOM 1367 C C . SER A 1 180 ? 1.151 -4.547 -29.084 1.00 94.12 180 SER A C 1
ATOM 1369 O O . SER A 1 180 ? 0.200 -3.828 -28.787 1.00 94.12 180 SER A O 1
ATOM 1371 N N . PHE A 1 181 ? 2.404 -4.253 -28.725 1.00 94.12 181 PHE A N 1
ATOM 1372 C CA . PHE A 1 181 ? 2.769 -3.017 -28.042 1.00 94.12 181 PHE A CA 1
ATOM 1373 C C . PHE A 1 181 ? 2.499 -1.791 -28.925 1.00 94.12 181 PHE A C 1
ATOM 1375 O O . PHE A 1 181 ? 1.814 -0.880 -28.472 1.00 94.12 181 PHE A O 1
ATOM 1382 N N . LEU A 1 182 ? 2.942 -1.803 -30.188 1.00 93.38 182 LEU A N 1
ATOM 1383 C CA . LEU A 1 182 ? 2.701 -0.708 -31.138 1.00 93.38 182 LEU A CA 1
ATOM 1384 C C . LEU A 1 182 ? 1.215 -0.464 -31.411 1.00 93.38 182 LEU A C 1
ATOM 1386 O O . LEU A 1 182 ? 0.794 0.686 -31.483 1.00 93.38 182 LEU A O 1
ATOM 1390 N N . ASP A 1 183 ? 0.416 -1.523 -31.540 1.00 94.19 183 ASP A N 1
ATOM 1391 C CA . ASP A 1 183 ? -1.025 -1.398 -31.788 1.00 94.19 183 ASP A CA 1
ATOM 1392 C C . ASP A 1 183 ? -1.753 -0.735 -30.608 1.00 94.19 183 ASP A C 1
ATOM 1394 O O . ASP A 1 183 ? -2.747 -0.024 -30.798 1.00 94.19 183 ASP A O 1
ATOM 1398 N N . ARG A 1 184 ? -1.244 -0.950 -29.387 1.00 92.06 184 ARG A N 1
ATOM 1399 C CA . ARG A 1 184 ? -1.777 -0.361 -28.157 1.00 92.06 184 ARG A CA 1
ATOM 1400 C C . ARG A 1 184 ? -1.336 1.087 -27.965 1.00 92.06 184 ARG A C 1
ATOM 1402 O O . ARG A 1 184 ? -2.174 1.908 -27.609 1.00 92.06 184 ARG A O 1
ATOM 1409 N N . THR A 1 185 ? -0.053 1.390 -28.165 1.00 91.69 185 THR A N 1
ATOM 1410 C CA . THR A 1 185 ? 0.510 2.721 -27.875 1.00 91.69 185 THR A CA 1
ATOM 1411 C C . THR A 1 185 ? 0.390 3.698 -29.037 1.00 91.69 185 THR A C 1
ATOM 1413 O O . THR A 1 185 ? 0.315 4.896 -28.798 1.00 91.69 185 THR A O 1
ATOM 1416 N N . LYS A 1 186 ? 0.304 3.199 -30.279 1.00 92.56 186 LYS A N 1
ATOM 1417 C CA . LYS A 1 186 ? 0.162 3.988 -31.515 1.00 92.56 186 LYS A CA 1
ATOM 1418 C C . LYS A 1 186 ? 1.110 5.199 -31.562 1.00 92.56 186 LYS A C 1
ATOM 1420 O O . LYS A 1 186 ? 0.632 6.320 -31.730 1.00 92.56 186 LYS A O 1
ATOM 1425 N N . PRO A 1 187 ? 2.428 4.978 -31.416 1.00 91.00 187 PRO A N 1
ATOM 1426 C CA . PRO A 1 187 ? 3.386 6.067 -31.334 1.00 91.00 187 PRO A CA 1
ATOM 1427 C C . PRO A 1 187 ? 3.398 6.886 -32.625 1.00 91.00 187 PRO A C 1
ATOM 1429 O O . PRO A 1 187 ? 3.228 6.353 -33.731 1.00 91.00 187 PRO A O 1
ATOM 1432 N N . GLU A 1 188 ? 3.623 8.185 -32.484 1.00 93.56 188 GLU A N 1
ATOM 1433 C CA . GLU A 1 188 ? 3.769 9.083 -33.616 1.00 93.56 188 GLU A CA 1
ATOM 1434 C C . GLU A 1 188 ? 5.077 8.818 -34.372 1.00 93.56 188 GLU A C 1
ATOM 1436 O O . GLU A 1 188 ? 6.053 8.233 -33.886 1.00 93.56 188 GLU A O 1
ATOM 1441 N N . LYS A 1 189 ? 5.117 9.261 -35.630 1.00 91.38 189 LYS A N 1
ATOM 1442 C CA . LYS A 1 189 ? 6.304 9.090 -36.461 1.00 91.38 189 LYS A CA 1
ATOM 1443 C C . LYS A 1 189 ? 7.472 9.889 -35.874 1.00 91.38 189 LYS A C 1
ATOM 1445 O O . LYS A 1 189 ? 7.449 11.113 -35.883 1.00 91.38 189 LYS A O 1
ATOM 1450 N N . GLY A 1 190 ? 8.536 9.182 -35.501 1.00 89.69 190 GLY A N 1
ATOM 1451 C CA . GLY A 1 190 ? 9.752 9.775 -34.938 1.00 89.69 190 GLY A CA 1
ATOM 1452 C C . GLY A 1 190 ? 9.855 9.642 -33.420 1.00 89.69 190 GLY A C 1
ATOM 1453 O O . GLY A 1 190 ? 10.894 9.997 -32.867 1.00 89.69 190 GLY A O 1
ATOM 1454 N N . GLU A 1 191 ? 8.832 9.096 -32.760 1.00 92.00 191 GLU A N 1
ATOM 1455 C CA . GLU A 1 191 ? 8.901 8.779 -31.338 1.00 92.00 191 GLU A CA 1
ATOM 1456 C C . GLU A 1 191 ? 9.801 7.575 -31.061 1.00 92.00 191 GLU A C 1
ATOM 1458 O O . GLU A 1 191 ? 9.884 6.613 -31.834 1.00 92.00 191 GLU A O 1
ATOM 1463 N N . TRP A 1 192 ? 10.479 7.635 -29.917 1.00 90.50 192 TRP A N 1
ATOM 1464 C CA . TRP A 1 192 ? 11.281 6.530 -29.421 1.00 90.50 192 TRP A CA 1
ATOM 1465 C C . TRP A 1 192 ? 10.386 5.483 -28.777 1.00 90.50 192 TRP A C 1
ATOM 1467 O O . TRP A 1 192 ? 9.621 5.770 -27.862 1.00 90.50 192 TRP A O 1
ATOM 1477 N N . ILE A 1 193 ? 10.544 4.243 -29.224 1.00 89.94 193 ILE A N 1
ATOM 1478 C CA . ILE A 1 193 ? 9.919 3.084 -28.601 1.00 89.94 193 ILE A CA 1
ATOM 1479 C C . ILE A 1 193 ? 10.957 2.410 -27.715 1.00 89.94 193 ILE A C 1
ATOM 1481 O O . ILE A 1 193 ? 12.021 2.008 -28.188 1.00 89.94 193 ILE A O 1
ATOM 1485 N N . VAL A 1 194 ? 10.628 2.263 -26.436 1.00 91.12 194 VAL A N 1
ATOM 1486 C CA . VAL A 1 194 ? 11.498 1.643 -25.437 1.00 91.12 194 VAL A CA 1
ATOM 1487 C C . VAL A 1 194 ? 10.874 0.329 -24.978 1.00 91.12 194 VAL A C 1
ATOM 1489 O O . VAL A 1 194 ? 9.655 0.212 -24.843 1.00 91.12 194 VAL A O 1
ATOM 1492 N N . GLY A 1 195 ? 11.705 -0.684 -24.756 1.00 91.25 195 GLY A N 1
ATOM 1493 C CA . GLY A 1 195 ? 11.261 -1.983 -24.276 1.00 91.25 195 GLY A CA 1
ATOM 1494 C C . GLY A 1 195 ? 12.293 -2.662 -23.388 1.00 91.25 195 GLY A C 1
ATOM 1495 O O . GLY A 1 195 ? 13.468 -2.300 -23.403 1.00 91.25 195 GLY A O 1
ATOM 1496 N N . ARG A 1 196 ? 11.835 -3.650 -22.620 1.00 90.56 196 ARG A N 1
ATOM 1497 C CA . ARG A 1 196 ? 12.594 -4.343 -21.572 1.00 90.56 196 ARG A CA 1
ATOM 1498 C C . ARG A 1 196 ? 12.373 -5.856 -21.605 1.00 90.56 196 ARG A C 1
ATOM 1500 O O . ARG A 1 196 ? 11.454 -6.349 -22.255 1.00 90.56 196 ARG A O 1
ATOM 1507 N N . GLY A 1 197 ? 13.215 -6.594 -20.883 1.00 88.94 197 GLY A N 1
ATOM 1508 C CA . GLY A 1 197 ? 13.000 -8.018 -20.592 1.00 88.94 197 GLY A CA 1
ATOM 1509 C C . GLY A 1 197 ? 13.378 -9.005 -21.704 1.00 88.94 197 GLY A C 1
ATOM 1510 O O . GLY A 1 197 ? 13.107 -10.194 -21.573 1.00 88.94 197 GLY A O 1
ATOM 1511 N N . TRP A 1 198 ? 14.001 -8.563 -22.801 1.00 86.12 198 TRP A N 1
ATOM 1512 C CA . TRP A 1 198 ? 14.571 -9.499 -23.776 1.00 86.12 198 TRP A CA 1
ATOM 1513 C C . TRP A 1 198 ? 15.858 -10.123 -23.230 1.00 86.12 198 TRP A C 1
ATOM 1515 O O . TRP A 1 198 ? 16.769 -9.390 -22.852 1.00 86.12 198 TRP A O 1
ATOM 1525 N N . ASN A 1 199 ? 15.940 -11.457 -23.273 1.00 75.56 199 ASN A N 1
ATOM 1526 C CA . ASN A 1 199 ? 17.106 -12.233 -22.840 1.00 75.56 199 ASN A CA 1
ATOM 1527 C C . ASN A 1 199 ? 17.552 -11.897 -21.403 1.00 75.56 199 ASN A C 1
ATOM 1529 O O . ASN A 1 199 ? 18.718 -11.580 -21.167 1.00 75.56 199 ASN A O 1
ATOM 1533 N N . HIS A 1 200 ? 16.584 -11.910 -20.486 1.00 59.31 200 HIS A N 1
ATOM 1534 C CA . HIS A 1 200 ? 16.750 -11.612 -19.068 1.00 59.31 200 HIS A CA 1
ATOM 1535 C C . HIS A 1 200 ? 16.469 -12.851 -18.212 1.00 59.31 200 HIS A C 1
ATOM 1537 O O . HIS A 1 200 ? 15.682 -13.708 -18.678 1.00 59.31 200 HIS A O 1
#

Secondary structure (DSSP, 8-state):
-EEEEEEE-TTS-EEEEEEEEETTEEEEEEEETTTTEEEEE-HHHHHHHHHTTSSEEEEEEGGGS--HHHHHHHHHHSS-----------EEEEESSEEEETTEEESEEEEETTEEEEEE-HHHHHHH-TT-EEEE-TT-EE-PPP--SS--HHHHHHHHSSEE-TT--SHHHHHHHHHHHHHHH-PPTTPPP-EE-TT-